Protein AF-A0A535CKT9-F1 (afdb_monomer)

Structure (mmCIF, N/CA/C/O backbone):
data_AF-A0A535CKT9-F1
#
_entry.id   AF-A0A535CKT9-F1
#
loop_
_atom_site.group_PDB
_atom_site.id
_atom_site.type_symbol
_atom_site.label_atom_id
_atom_site.label_alt_id
_atom_site.label_comp_id
_atom_site.label_asym_id
_atom_site.label_entity_id
_atom_site.label_seq_id
_atom_site.pdbx_PDB_ins_code
_atom_site.Cartn_x
_atom_site.Cartn_y
_atom_site.Cartn_z
_atom_site.occupancy
_atom_site.B_iso_or_equiv
_atom_site.auth_seq_id
_atom_site.auth_comp_id
_atom_site.auth_asym_id
_atom_site.auth_atom_id
_atom_site.pdbx_PDB_model_num
ATOM 1 N N . MET A 1 1 ? 8.739 9.602 23.645 1.00 29.53 1 MET A N 1
ATOM 2 C CA . MET A 1 1 ? 10.110 9.743 23.106 1.00 29.53 1 MET A CA 1
ATOM 3 C C . MET A 1 1 ? 10.411 8.561 22.189 1.00 29.53 1 MET A C 1
ATOM 5 O O . MET A 1 1 ? 10.749 7.503 22.690 1.00 29.53 1 MET A O 1
ATOM 9 N N . CYS A 1 2 ? 10.231 8.726 20.875 1.00 22.81 2 CYS A N 1
ATOM 10 C CA . CYS A 1 2 ? 10.951 7.997 19.817 1.00 22.81 2 CYS A CA 1
ATOM 11 C C . CYS A 1 2 ? 10.655 8.697 18.473 1.00 22.81 2 CYS A C 1
ATOM 13 O O . CYS A 1 2 ? 9.890 8.223 17.647 1.00 22.81 2 CYS A O 1
ATOM 15 N N . MET A 1 3 ? 11.180 9.913 18.323 1.00 30.50 3 MET A N 1
ATOM 16 C CA . MET A 1 3 ? 11.202 10.685 17.072 1.00 30.50 3 MET A CA 1
ATOM 17 C C . MET A 1 3 ? 12.645 11.153 16.878 1.00 30.50 3 MET A C 1
ATOM 19 O O . MET A 1 3 ? 12.954 12.336 16.969 1.00 30.50 3 MET A O 1
ATOM 23 N N . ALA A 1 4 ? 13.565 10.202 16.733 1.00 28.30 4 ALA A N 1
ATOM 24 C CA . ALA A 1 4 ? 14.973 10.492 16.507 1.00 28.30 4 ALA A CA 1
ATOM 25 C C . ALA A 1 4 ? 15.484 9.543 15.423 1.00 28.30 4 ALA A C 1
ATOM 27 O O . ALA A 1 4 ? 15.695 8.365 15.686 1.00 28.30 4 ALA A O 1
ATOM 28 N N . GLY A 1 5 ? 15.629 10.051 14.195 1.00 28.08 5 GLY A N 1
ATOM 29 C CA . GLY A 1 5 ? 16.310 9.293 13.143 1.00 28.08 5 GLY A CA 1
ATOM 30 C C . GLY A 1 5 ? 16.095 9.719 11.691 1.00 28.08 5 GLY A C 1
ATOM 31 O O . GLY A 1 5 ? 16.876 9.298 10.853 1.00 28.08 5 GLY A O 1
ATOM 32 N N . LEU A 1 6 ? 15.107 10.557 11.356 1.00 34.03 6 LEU A N 1
ATOM 33 C CA . LEU A 1 6 ? 14.853 10.952 9.957 1.00 34.03 6 LEU A CA 1
ATOM 34 C C . LEU A 1 6 ? 15.006 12.459 9.737 1.00 34.03 6 LEU A C 1
ATOM 36 O O . LEU A 1 6 ? 14.109 13.132 9.239 1.00 34.03 6 LEU A O 1
ATOM 40 N N . ARG A 1 7 ? 16.159 13.012 10.116 1.00 32.47 7 ARG A N 1
ATOM 41 C CA . ARG A 1 7 ? 16.576 14.340 9.648 1.00 32.47 7 ARG A CA 1
ATOM 42 C C . ARG A 1 7 ? 17.949 14.241 9.001 1.00 32.47 7 ARG A C 1
ATOM 44 O O . ARG A 1 7 ? 18.957 14.568 9.614 1.00 32.47 7 ARG A O 1
ATOM 51 N N . ALA A 1 8 ? 17.967 13.794 7.749 1.00 31.80 8 ALA A N 1
ATOM 52 C CA . ALA A 1 8 ? 19.023 14.192 6.829 1.00 31.80 8 ALA A CA 1
ATOM 53 C C . ALA A 1 8 ? 18.652 15.590 6.287 1.00 31.80 8 ALA A C 1
ATOM 55 O O . ALA A 1 8 ? 17.558 15.743 5.735 1.00 31.80 8 ALA A O 1
ATOM 56 N N . PRO A 1 9 ? 19.490 16.624 6.469 1.00 30.77 9 PRO A N 1
ATOM 57 C CA . PRO A 1 9 ? 19.200 17.954 5.945 1.00 30.77 9 PRO A CA 1
ATOM 58 C C . PRO A 1 9 ? 19.260 17.924 4.407 1.00 30.77 9 PRO A C 1
ATOM 60 O O . PRO A 1 9 ? 20.260 17.498 3.837 1.00 30.77 9 PRO A O 1
ATOM 63 N N . GLY A 1 10 ? 18.174 18.349 3.746 1.00 37.12 10 GLY A N 1
ATOM 64 C CA . GLY A 1 10 ? 18.096 18.534 2.285 1.00 37.12 10 GLY A CA 1
ATOM 65 C C . GLY A 1 10 ? 17.280 17.508 1.479 1.00 37.12 10 GLY A C 1
ATOM 66 O O . GLY A 1 10 ? 17.379 17.510 0.257 1.00 37.12 10 GLY A O 1
ATOM 67 N N . ARG A 1 11 ? 16.492 16.625 2.114 1.00 44.81 11 ARG A N 1
ATOM 68 C CA . ARG A 1 11 ? 15.829 15.475 1.452 1.00 44.81 11 ARG A CA 1
ATOM 69 C C . ARG A 1 11 ? 14.368 15.261 1.871 1.00 44.81 11 ARG A C 1
ATOM 71 O O . ARG A 1 11 ? 14.006 14.172 2.318 1.00 44.81 11 ARG A O 1
ATOM 78 N N . THR A 1 12 ? 13.515 16.274 1.767 1.00 45.78 12 THR A N 1
ATOM 79 C CA . THR A 1 12 ? 12.072 16.042 1.943 1.00 45.78 12 THR A CA 1
ATOM 80 C C . THR A 1 12 ? 11.519 15.531 0.610 1.00 45.78 12 THR A C 1
ATOM 82 O O . THR A 1 12 ? 11.432 16.282 -0.354 1.00 45.78 12 THR A O 1
ATOM 85 N N . ILE A 1 13 ? 11.290 14.218 0.533 1.00 63.00 13 ILE A N 1
ATOM 86 C CA . ILE A 1 13 ? 10.907 13.467 -0.677 1.00 63.00 13 ILE A CA 1
ATOM 87 C C . ILE A 1 13 ? 9.379 13.439 -0.807 1.00 63.00 13 ILE A C 1
ATOM 89 O O . ILE A 1 13 ? 8.713 13.336 0.222 1.00 63.00 13 ILE A O 1
ATOM 93 N N . GLY A 1 14 ? 8.846 13.470 -2.038 1.00 68.12 14 GLY A N 1
ATOM 94 C CA . GLY A 1 14 ? 7.402 13.519 -2.339 1.00 68.12 14 GLY A CA 1
ATOM 95 C C . GLY A 1 14 ? 6.559 12.556 -1.500 1.00 68.12 14 GLY A C 1
ATOM 96 O O . GLY A 1 14 ? 5.679 12.991 -0.780 1.00 68.12 14 GLY A O 1
ATOM 97 N N . ILE A 1 15 ? 6.952 11.282 -1.415 1.00 78.19 15 ILE A N 1
ATOM 98 C CA . ILE A 1 15 ? 6.283 10.250 -0.591 1.00 78.19 15 ILE A CA 1
ATOM 99 C C . ILE A 1 15 ? 6.132 10.650 0.888 1.00 78.19 15 ILE A C 1
ATOM 101 O O . ILE A 1 15 ? 5.112 10.378 1.519 1.00 78.19 15 ILE A O 1
ATOM 105 N N . ILE A 1 16 ? 7.175 11.248 1.478 1.00 82.31 16 ILE A N 1
ATOM 106 C CA . ILE A 1 16 ? 7.136 11.672 2.886 1.00 82.31 16 ILE A CA 1
ATOM 107 C C . ILE A 1 16 ? 6.212 12.876 3.035 1.00 82.31 16 ILE A C 1
ATOM 109 O O . ILE A 1 16 ? 5.464 12.925 4.007 1.00 82.31 16 ILE A O 1
ATOM 113 N N . ILE A 1 17 ? 6.295 13.827 2.103 1.00 87.19 17 ILE A N 1
ATOM 114 C CA . ILE A 1 17 ? 5.487 15.049 2.115 1.00 87.19 17 ILE A CA 1
ATOM 115 C C . ILE A 1 17 ? 4.015 14.682 1.959 1.00 87.19 17 ILE A C 1
ATOM 117 O O . ILE 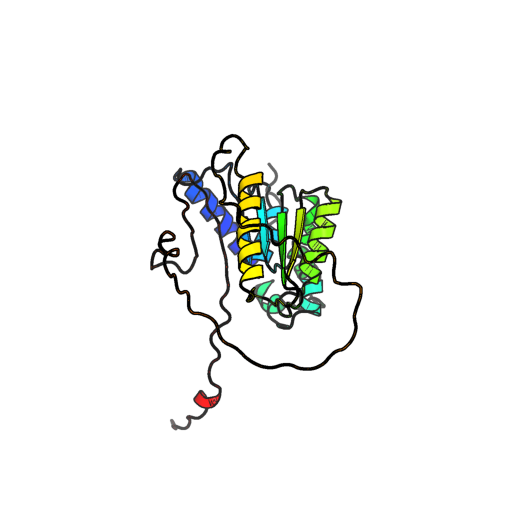A 1 17 ? 3.227 15.009 2.836 1.00 87.19 17 ILE A O 1
ATOM 121 N N . ASP A 1 18 ? 3.672 13.895 0.943 1.00 90.31 18 ASP A N 1
ATOM 122 C CA . ASP A 1 18 ? 2.301 13.462 0.678 1.00 90.31 18 ASP A CA 1
ATOM 123 C C . ASP A 1 18 ? 1.695 12.753 1.891 1.00 90.31 18 ASP A C 1
ATOM 125 O O . ASP A 1 18 ? 0.573 13.040 2.309 1.00 90.31 18 ASP A O 1
ATOM 129 N N . PHE A 1 19 ? 2.458 11.854 2.522 1.00 93.69 19 PHE A N 1
ATOM 130 C CA . PHE A 1 19 ? 1.982 11.174 3.718 1.00 93.69 19 PHE A CA 1
ATOM 131 C C . PHE A 1 19 ? 1.827 12.123 4.919 1.00 93.69 19 PHE A C 1
ATOM 133 O O . PHE A 1 19 ? 0.866 12.001 5.682 1.00 93.69 19 PHE A O 1
ATOM 140 N N . GLN A 1 20 ? 2.741 13.080 5.098 1.00 93.75 20 GLN A N 1
ATOM 141 C CA . GLN A 1 20 ? 2.628 14.108 6.137 1.00 93.75 20 GLN A CA 1
ATOM 142 C C . GLN A 1 20 ? 1.426 15.027 5.909 1.00 93.75 20 GLN A C 1
ATOM 144 O O . GLN A 1 20 ? 0.762 15.389 6.882 1.00 93.75 20 GLN A O 1
ATOM 149 N N . ASP A 1 21 ? 1.110 15.351 4.660 1.00 94.31 21 ASP A N 1
ATOM 150 C CA . ASP A 1 21 ? -0.041 16.169 4.293 1.00 94.31 21 ASP A CA 1
ATOM 151 C C . ASP A 1 21 ? -1.351 15.417 4.546 1.00 94.31 21 ASP A C 1
ATOM 153 O O . ASP A 1 21 ? -2.270 15.975 5.150 1.00 94.31 21 ASP A O 1
ATOM 157 N N . ILE A 1 22 ? -1.411 14.118 4.217 1.00 94.62 22 ILE A N 1
ATOM 158 C CA . ILE A 1 22 ? -2.544 13.249 4.581 1.00 94.62 22 ILE A CA 1
ATOM 159 C C . ILE A 1 22 ? -2.757 13.263 6.100 1.00 94.62 22 ILE A C 1
ATOM 161 O O . ILE A 1 22 ? -3.872 13.505 6.570 1.00 94.62 22 ILE A O 1
ATOM 165 N N . LEU A 1 23 ? -1.701 13.033 6.889 1.00 95.62 23 LEU A N 1
ATOM 166 C CA . LEU A 1 23 ? -1.805 13.039 8.351 1.00 95.62 23 LEU A CA 1
ATOM 167 C C . LEU A 1 23 ? -2.222 14.409 8.895 1.00 95.62 23 LEU A C 1
ATOM 169 O O . LEU A 1 23 ? -3.088 14.470 9.767 1.00 95.62 23 LEU A O 1
ATOM 173 N N . SER A 1 24 ? -1.669 15.493 8.349 1.00 96.50 24 SER A N 1
ATOM 174 C CA . SER A 1 24 ? -2.004 16.863 8.749 1.00 96.50 24 SER A CA 1
ATOM 175 C C . SER A 1 24 ? -3.465 17.197 8.448 1.00 96.50 24 SER A C 1
ATOM 177 O O . SER A 1 24 ? -4.140 17.804 9.278 1.00 96.50 24 SER A O 1
ATOM 179 N N . GLY A 1 25 ? -3.991 16.749 7.304 1.00 95.69 25 GLY A N 1
ATOM 180 C CA . GLY A 1 25 ? -5.405 16.883 6.958 1.00 95.69 25 GLY A CA 1
ATOM 181 C C . GLY A 1 25 ? -6.319 16.116 7.918 1.00 95.69 25 GLY A C 1
ATOM 182 O O . GLY A 1 25 ? -7.324 16.659 8.385 1.00 95.69 25 GLY A O 1
ATOM 183 N N . VAL A 1 26 ? -5.949 14.881 8.282 1.00 95.31 26 VAL A N 1
ATOM 184 C CA . VAL A 1 26 ? -6.674 14.104 9.302 1.00 95.31 26 VAL A CA 1
ATOM 185 C C . VAL A 1 26 ? -6.638 14.820 10.656 1.00 95.31 26 VAL A C 1
ATOM 187 O O . VAL A 1 26 ? -7.680 14.970 11.291 1.00 95.31 26 VAL A O 1
ATOM 190 N N . ASP A 1 27 ? -5.466 15.275 11.103 1.00 95.94 27 ASP A N 1
ATOM 191 C CA . ASP A 1 27 ? -5.300 15.993 12.372 1.00 95.94 27 ASP A CA 1
ATOM 192 C C . ASP A 1 27 ? -6.119 17.280 12.416 1.00 95.94 27 ASP A C 1
ATOM 194 O O . ASP A 1 27 ? -6.787 17.550 13.416 1.00 95.94 27 ASP A O 1
ATOM 198 N N . TYR A 1 28 ? -6.131 18.038 11.321 1.00 97.56 28 TYR A N 1
ATOM 199 C CA . TYR A 1 28 ? -6.937 19.242 11.204 1.00 97.56 28 TYR A CA 1
ATOM 200 C C . TYR A 1 28 ? -8.427 18.933 11.384 1.00 97.56 28 TYR A C 1
ATOM 202 O O . TYR A 1 28 ? -9.084 19.537 12.233 1.00 97.56 28 TYR A O 1
ATOM 210 N N . LEU A 1 29 ? -8.962 17.954 10.649 1.00 96.19 29 LEU A N 1
ATOM 211 C CA . LEU A 1 29 ? -10.386 17.608 10.699 1.00 96.19 29 LEU A CA 1
ATOM 212 C C . LEU A 1 29 ? -10.812 17.015 12.051 1.00 96.19 29 LEU A C 1
ATOM 214 O O . LEU A 1 29 ? -11.923 17.284 12.518 1.00 96.19 29 LEU A O 1
ATOM 218 N N . VAL A 1 30 ? -9.929 16.260 12.710 1.00 94.31 30 VAL A N 1
ATOM 219 C CA . VAL A 1 30 ? -10.138 15.799 14.092 1.00 94.31 30 VAL A CA 1
ATOM 220 C C . VAL A 1 30 ? -10.125 16.984 15.063 1.00 94.31 30 VAL A C 1
ATOM 222 O O . VAL A 1 30 ? -11.021 17.096 15.897 1.00 94.31 30 VAL A O 1
ATOM 225 N N . GLY A 1 31 ? -9.175 17.913 14.924 1.00 95.88 31 GLY A N 1
ATOM 226 C CA . GLY A 1 31 ? -9.075 19.116 15.756 1.00 95.88 31 GLY A CA 1
ATOM 227 C C . GLY A 1 31 ? -10.270 20.065 15.618 1.00 95.88 31 GLY A C 1
ATOM 228 O O . GLY A 1 31 ? -10.670 20.691 16.595 1.00 95.88 31 GLY A O 1
ATOM 229 N N . GLN A 1 32 ? -10.895 20.120 14.437 1.00 96.81 32 GLN A N 1
ATOM 230 C CA . GLN A 1 32 ? -12.161 20.835 14.217 1.00 96.81 32 GLN A CA 1
ATOM 231 C C . GLN A 1 32 ? -13.390 20.084 14.767 1.00 96.81 32 GLN A C 1
ATOM 233 O O . GLN A 1 32 ? -14.518 20.557 14.645 1.00 96.81 32 GLN A O 1
ATOM 238 N N . GLY A 1 33 ? -13.211 18.886 15.333 1.00 92.50 33 GLY A N 1
ATOM 239 C CA . GLY A 1 33 ? -14.304 18.036 15.799 1.00 92.50 33 GLY A CA 1
ATOM 240 C C . GLY A 1 33 ? -15.184 17.491 14.670 1.00 92.50 33 GLY A C 1
ATOM 241 O O . GLY A 1 33 ? -16.286 17.011 14.940 1.00 92.50 33 GLY A O 1
ATOM 242 N N . MET A 1 34 ? -14.730 17.550 13.414 1.00 93.44 34 MET A N 1
ATOM 243 C CA . MET A 1 34 ? -15.473 17.088 12.235 1.00 93.44 34 MET A CA 1
ATOM 244 C C . MET A 1 34 ? -15.305 15.590 11.980 1.00 93.44 34 MET A C 1
ATOM 246 O O . MET A 1 34 ? -16.167 14.985 11.348 1.00 93.44 34 MET A O 1
ATOM 250 N N . VAL A 1 35 ? -14.226 14.992 12.487 1.00 91.94 35 VAL A N 1
ATOM 251 C CA . VAL A 1 35 ? -13.908 13.564 12.367 1.00 91.94 35 VAL A CA 1
ATOM 252 C C . VAL A 1 35 ? -13.704 12.970 13.756 1.00 91.94 35 VAL A C 1
ATOM 254 O O . VAL A 1 35 ? -13.136 13.617 14.634 1.00 91.94 35 VAL A O 1
ATOM 257 N N . ASP A 1 36 ? -14.187 11.749 13.966 1.00 92.31 36 ASP A N 1
ATOM 258 C CA . ASP A 1 36 ? -13.828 10.962 15.143 1.00 92.31 36 ASP A CA 1
ATOM 259 C C . ASP A 1 36 ? -12.447 10.332 14.920 1.00 92.31 36 ASP A C 1
ATOM 261 O O . ASP A 1 36 ? -12.280 9.478 14.047 1.00 92.31 36 ASP A O 1
ATOM 265 N N . GLY A 1 37 ? -11.448 10.780 15.685 1.00 91.25 37 GLY A N 1
ATOM 266 C CA . GLY A 1 37 ? -10.059 10.347 15.531 1.00 91.25 37 GLY A CA 1
ATOM 267 C C . GLY A 1 37 ? -9.838 8.852 15.771 1.00 91.25 37 GLY A C 1
ATOM 268 O O . GLY A 1 37 ? -8.866 8.303 15.253 1.00 91.25 37 GLY A O 1
ATOM 269 N N . ASP A 1 38 ? -10.750 8.187 16.483 1.00 91.56 38 ASP A N 1
ATOM 270 C CA . ASP A 1 38 ? -10.674 6.750 16.743 1.00 91.56 38 ASP A CA 1
ATOM 271 C C . ASP A 1 38 ? -11.325 5.904 15.641 1.00 91.56 38 ASP A C 1
ATOM 273 O O . ASP A 1 38 ? -11.143 4.686 15.624 1.00 91.56 38 ASP A O 1
ATOM 277 N N . ARG A 1 39 ? -12.025 6.528 14.684 1.00 93.94 39 ARG A N 1
ATOM 278 C CA . ARG A 1 39 ? -12.743 5.858 13.584 1.00 93.94 39 ARG A CA 1
ATOM 279 C C . ARG A 1 39 ? -12.327 6.393 12.217 1.00 93.94 39 ARG A C 1
ATOM 281 O O . ARG A 1 39 ? -13.150 6.822 11.412 1.00 93.94 39 ARG A O 1
ATOM 288 N N . VAL A 1 40 ? -11.025 6.346 11.948 1.00 96.06 40 VAL A N 1
ATOM 289 C CA . VAL A 1 40 ? -10.448 6.785 10.670 1.00 96.06 40 VAL A CA 1
ATOM 290 C C . VAL A 1 40 ? -10.013 5.579 9.841 1.00 96.06 40 VAL A C 1
ATOM 292 O O . VAL A 1 40 ? -9.234 4.740 10.303 1.00 96.06 40 VAL A O 1
ATOM 295 N N . GLY A 1 41 ? -10.506 5.505 8.606 1.00 97.25 41 GLY A N 1
ATOM 296 C CA . GLY A 1 41 ? -10.035 4.577 7.581 1.00 97.25 41 GLY A CA 1
ATOM 297 C C . GLY A 1 41 ? -9.138 5.273 6.557 1.00 97.25 41 GLY A C 1
ATOM 298 O O . GLY A 1 41 ? -9.160 6.496 6.436 1.00 97.25 41 GLY A O 1
ATOM 299 N N . ILE A 1 42 ? -8.356 4.497 5.811 1.00 98.44 42 ILE A N 1
ATOM 300 C CA . ILE A 1 42 ? -7.604 4.985 4.649 1.00 98.44 42 ILE A CA 1
ATOM 301 C C . ILE A 1 42 ? -7.899 4.111 3.434 1.00 98.44 42 ILE A C 1
ATOM 303 O O . ILE A 1 42 ? -8.037 2.897 3.548 1.00 98.44 42 ILE A O 1
ATOM 307 N N . MET A 1 43 ? -8.010 4.715 2.259 1.00 98.31 43 MET A N 1
ATOM 308 C CA . MET A 1 43 ? -8.074 3.970 1.013 1.00 98.31 43 MET A CA 1
ATOM 309 C C . MET A 1 43 ? -7.409 4.741 -0.109 1.00 98.31 43 MET A C 1
ATOM 311 O O . MET A 1 43 ? -7.184 5.947 -0.028 1.00 98.31 43 MET A O 1
ATOM 315 N N . GLY A 1 44 ? -7.142 4.041 -1.195 1.00 97.56 44 GLY A N 1
ATOM 316 C CA . GLY A 1 44 ? -6.780 4.681 -2.438 1.00 97.56 44 GLY A CA 1
ATOM 317 C C . GLY A 1 44 ? -6.574 3.664 -3.536 1.00 97.56 44 GLY A C 1
ATOM 318 O O . GLY A 1 44 ? -6.471 2.462 -3.281 1.00 97.56 44 GLY A O 1
ATOM 319 N N . TRP A 1 45 ? -6.518 4.180 -4.756 1.00 98.31 45 TRP A N 1
ATOM 320 C CA . TRP A 1 45 ? -6.279 3.397 -5.953 1.00 98.31 45 TRP A CA 1
ATOM 321 C C . TRP A 1 45 ? -4.964 3.839 -6.602 1.00 98.31 45 TRP A C 1
ATOM 323 O O . TRP A 1 45 ? -4.632 5.025 -6.543 1.00 98.31 45 TRP A O 1
ATOM 333 N N . SER A 1 46 ? -4.201 2.927 -7.207 1.00 96.69 46 SER A N 1
ATOM 334 C CA . SER A 1 46 ? -2.927 3.259 -7.866 1.00 96.69 46 SER A CA 1
ATOM 335 C C . SER A 1 46 ? -1.921 3.892 -6.888 1.00 96.69 46 SER A C 1
ATOM 337 O O . SER A 1 46 ? -1.622 3.299 -5.846 1.00 96.69 46 SER A O 1
ATOM 339 N N . TYR A 1 47 ? -1.445 5.117 -7.141 1.00 95.56 47 TYR A N 1
ATOM 340 C CA . TYR A 1 47 ? -0.629 5.877 -6.188 1.00 95.56 47 TYR A CA 1
ATOM 341 C C . TYR A 1 47 ? -1.286 5.996 -4.801 1.00 95.56 47 TYR A C 1
ATOM 343 O O . TYR A 1 47 ? -0.625 5.828 -3.777 1.00 95.56 47 TYR A O 1
ATOM 351 N N . GLY A 1 48 ? -2.609 6.184 -4.741 1.00 97.19 48 GLY A N 1
ATOM 352 C CA . GLY A 1 48 ? -3.356 6.166 -3.482 1.00 97.19 48 GLY A CA 1
ATOM 353 C C . GLY A 1 48 ? -3.332 4.798 -2.789 1.00 97.19 48 GLY A C 1
ATOM 354 O O . GLY A 1 48 ? -3.337 4.716 -1.559 1.00 97.19 48 GLY A O 1
ATOM 355 N N . GLY A 1 49 ? -3.270 3.714 -3.564 1.00 98.25 49 GLY A N 1
ATOM 356 C CA . GLY A 1 49 ? -3.084 2.356 -3.056 1.00 98.25 49 GLY A CA 1
ATOM 357 C C . GLY A 1 49 ? -1.688 2.165 -2.460 1.00 98.25 49 GLY A C 1
ATOM 358 O O . GLY A 1 49 ? -1.558 1.606 -1.372 1.00 98.25 49 GLY A O 1
ATOM 359 N N . PHE A 1 50 ? -0.654 2.711 -3.108 1.00 98.06 50 PHE A N 1
ATOM 360 C CA . PHE A 1 50 ? 0.690 2.790 -2.531 1.00 98.06 50 PHE A CA 1
ATOM 361 C C . PHE A 1 50 ? 0.713 3.619 -1.239 1.00 98.06 50 PHE A C 1
ATOM 363 O O . PHE A 1 50 ? 1.223 3.142 -0.228 1.00 98.06 50 PHE A O 1
ATOM 370 N N . MET A 1 51 ? 0.107 4.811 -1.223 1.00 97.69 51 MET A N 1
ATOM 371 C CA . MET A 1 51 ? -0.023 5.623 -0.005 1.00 97.69 51 MET A CA 1
ATOM 372 C C . MET A 1 51 ? -0.748 4.874 1.111 1.00 97.69 51 MET A C 1
ATOM 374 O O . MET A 1 51 ? -0.363 4.983 2.271 1.00 97.69 51 MET A O 1
ATOM 378 N N . THR A 1 52 ? -1.755 4.069 0.771 1.00 98.62 52 THR A N 1
ATOM 379 C CA . THR A 1 52 ? -2.462 3.220 1.733 1.00 98.62 52 THR A CA 1
ATOM 380 C C . THR A 1 52 ? -1.539 2.152 2.321 1.00 98.62 52 THR A C 1
ATOM 382 O O . THR A 1 52 ? -1.442 2.039 3.544 1.00 98.62 52 THR A O 1
ATOM 385 N N . ALA A 1 53 ? -0.809 1.415 1.477 1.00 98.56 53 ALA A N 1
ATOM 386 C CA . ALA A 1 53 ? 0.167 0.418 1.919 1.00 98.56 53 ALA A CA 1
ATOM 387 C C . ALA A 1 53 ? 1.290 1.052 2.758 1.00 98.56 53 ALA A C 1
ATOM 389 O O . ALA A 1 53 ? 1.665 0.530 3.808 1.00 98.56 53 ALA A O 1
ATOM 390 N N . TRP A 1 54 ? 1.798 2.212 2.337 1.00 98.19 54 TRP A N 1
ATOM 391 C CA . TRP A 1 54 ? 2.793 2.975 3.078 1.00 98.19 54 TRP A CA 1
ATOM 392 C C . TRP A 1 54 ? 2.246 3.390 4.445 1.00 98.19 54 TRP A C 1
ATOM 394 O O . TRP A 1 54 ? 2.831 3.045 5.470 1.00 98.19 54 TRP A O 1
ATOM 404 N N . ALA A 1 55 ? 1.082 4.034 4.494 1.00 98.31 55 ALA A N 1
ATOM 405 C CA . ALA A 1 55 ? 0.481 4.541 5.721 1.00 98.31 55 ALA A CA 1
ATOM 406 C C . ALA A 1 55 ? 0.335 3.470 6.810 1.00 98.31 55 ALA A C 1
ATOM 408 O O . ALA A 1 55 ? 0.766 3.698 7.942 1.00 98.31 55 ALA A O 1
ATOM 409 N N . VAL A 1 56 ? -0.199 2.288 6.477 1.00 98.50 56 VAL A N 1
ATOM 410 C CA . VAL A 1 56 ? -0.414 1.212 7.467 1.00 98.50 56 VAL A CA 1
ATOM 411 C C . VAL A 1 56 ? 0.884 0.634 8.035 1.00 98.50 56 VAL A C 1
ATOM 413 O O . VAL A 1 56 ? 0.872 0.003 9.091 1.00 98.50 56 VAL A O 1
ATOM 416 N N . THR A 1 57 ? 2.014 0.863 7.365 1.00 98.25 57 THR A N 1
ATOM 417 C CA . THR A 1 57 ? 3.343 0.463 7.852 1.00 98.25 57 THR A CA 1
ATOM 418 C C . THR A 1 57 ? 4.021 1.546 8.696 1.00 98.25 57 THR A C 1
ATOM 420 O O . THR A 1 57 ? 4.925 1.249 9.481 1.00 98.25 57 THR A O 1
ATOM 423 N N . GLN A 1 58 ? 3.590 2.804 8.558 1.00 97.62 58 GLN A N 1
ATOM 424 C CA . GLN A 1 58 ? 4.175 3.949 9.259 1.00 97.62 58 GLN A CA 1
ATOM 425 C C . GLN A 1 58 ? 3.393 4.361 10.512 1.00 97.62 58 GLN A C 1
ATOM 427 O O . GLN A 1 58 ? 3.958 5.002 11.398 1.00 97.62 58 GLN A O 1
ATOM 432 N N . THR A 1 59 ? 2.105 4.024 10.608 1.00 96.94 59 THR A N 1
ATOM 433 C CA . THR A 1 59 ? 1.254 4.426 11.733 1.00 96.94 59 THR A CA 1
ATOM 434 C C . THR A 1 59 ? 0.153 3.412 12.030 1.00 96.94 59 THR A C 1
ATOM 436 O O . THR A 1 59 ? -0.285 2.670 11.158 1.00 96.94 59 THR A O 1
ATOM 439 N N . THR A 1 60 ? -0.344 3.428 13.266 1.00 95.38 60 THR A N 1
ATOM 440 C CA . THR A 1 60 ? -1.519 2.662 13.720 1.00 95.38 60 THR A CA 1
ATOM 441 C C . THR A 1 60 ? -2.780 3.526 13.834 1.00 95.38 60 THR A C 1
ATOM 443 O O . THR A 1 60 ? -3.789 3.096 14.398 1.00 95.38 60 THR A O 1
ATOM 446 N N . ARG A 1 61 ? -2.734 4.764 13.319 1.00 93.94 61 ARG A N 1
ATOM 447 C CA . ARG A 1 61 ? -3.855 5.713 13.363 1.00 93.94 61 ARG A CA 1
ATOM 448 C C . ARG A 1 61 ? -5.094 5.201 12.626 1.00 93.94 61 ARG A C 1
ATOM 450 O O . ARG A 1 61 ? -6.208 5.416 13.092 1.00 93.94 61 ARG A O 1
ATOM 457 N N . PHE A 1 62 ? -4.896 4.534 11.493 1.00 97.06 62 PHE A N 1
ATOM 458 C CA . PHE A 1 62 ? -5.984 4.015 10.670 1.00 97.06 62 PHE A CA 1
ATOM 459 C C . PHE A 1 62 ? -6.462 2.664 11.200 1.00 97.06 62 PHE A C 1
ATOM 461 O O . PHE A 1 62 ? -5.653 1.762 11.432 1.00 97.06 62 PHE A O 1
ATOM 468 N N . LYS A 1 63 ? -7.776 2.513 11.384 1.00 96.25 63 LYS A N 1
ATOM 469 C CA . LYS A 1 63 ? -8.387 1.272 11.895 1.00 96.25 63 LYS A CA 1
ATOM 470 C C . LYS A 1 63 ? -8.708 0.267 10.791 1.00 96.25 63 LYS A C 1
ATOM 472 O O . LYS A 1 63 ? -8.709 -0.935 11.038 1.00 96.25 63 LYS A O 1
ATOM 477 N N . ALA A 1 64 ? -8.906 0.758 9.573 1.00 97.94 64 ALA A N 1
ATOM 478 C CA . ALA A 1 64 ? -9.153 -0.043 8.385 1.00 97.94 64 ALA A CA 1
ATOM 479 C C . ALA A 1 64 ? -8.465 0.585 7.171 1.00 97.94 64 ALA A C 1
ATOM 481 O O . ALA A 1 64 ? -8.411 1.813 7.056 1.00 97.94 64 ALA A O 1
ATOM 482 N N . ALA A 1 65 ? -7.967 -0.252 6.268 1.00 98.69 65 ALA A N 1
ATOM 483 C CA . ALA A 1 65 ? -7.316 0.163 5.036 1.00 98.69 65 ALA A CA 1
ATOM 484 C C . ALA A 1 65 ? -7.893 -0.561 3.814 1.00 98.69 65 ALA A C 1
ATOM 486 O O . ALA A 1 65 ? -8.231 -1.742 3.909 1.00 98.69 65 ALA A O 1
ATOM 487 N N . VAL A 1 66 ? -7.960 0.124 2.668 1.00 98.81 66 VAL A N 1
ATOM 488 C CA . VAL A 1 66 ? -8.258 -0.488 1.363 1.00 98.81 66 VAL A CA 1
ATOM 489 C C . VAL A 1 66 ? -7.194 -0.093 0.340 1.00 98.81 66 VAL A C 1
ATOM 491 O O . VAL A 1 66 ? -7.146 1.047 -0.120 1.00 98.81 66 VAL A O 1
ATOM 494 N N . MET A 1 67 ? -6.343 -1.050 -0.020 1.00 98.75 67 MET A N 1
ATOM 495 C CA . MET A 1 67 ? -5.296 -0.908 -1.029 1.00 98.75 67 MET A CA 1
ATOM 496 C C . MET A 1 67 ? -5.834 -1.369 -2.389 1.00 98.75 67 MET A C 1
ATOM 498 O O . MET A 1 67 ? -5.886 -2.567 -2.662 1.00 98.75 67 MET A O 1
ATOM 502 N N . GLY A 1 68 ? -6.238 -0.424 -3.237 1.00 98.69 68 GLY A N 1
ATOM 503 C CA . GLY A 1 68 ? -6.655 -0.684 -4.615 1.00 98.69 68 GLY A CA 1
ATOM 504 C C . GLY A 1 68 ? -5.502 -0.502 -5.600 1.00 98.69 68 GLY A C 1
ATOM 505 O O . GLY A 1 68 ? -4.863 0.547 -5.584 1.00 98.69 68 GLY A O 1
ATOM 506 N N . ALA A 1 69 ? -5.215 -1.499 -6.439 1.00 98.44 69 ALA A N 1
ATOM 507 C CA . ALA A 1 69 ? -4.168 -1.462 -7.470 1.00 98.44 69 ALA A CA 1
ATOM 508 C C . ALA A 1 69 ? -2.851 -0.795 -7.005 1.00 98.44 69 ALA A C 1
ATOM 510 O O . ALA A 1 69 ? -2.275 0.034 -7.705 1.00 98.44 69 ALA A O 1
ATOM 511 N N . GLY A 1 70 ? -2.435 -1.066 -5.764 1.00 98.06 70 GLY A N 1
ATOM 512 C CA . GLY A 1 70 ? -1.368 -0.326 -5.091 1.00 98.06 70 GLY A CA 1
ATOM 513 C C . GLY A 1 70 ? 0.010 -0.949 -5.287 1.00 98.06 70 GLY A C 1
ATOM 514 O O . GLY A 1 70 ? 0.134 -2.153 -5.499 1.00 98.06 70 GLY A O 1
ATOM 515 N N . ILE A 1 71 ? 1.057 -0.140 -5.134 1.00 98.50 71 ILE A N 1
ATOM 516 C CA . ILE A 1 71 ? 2.451 -0.606 -5.118 1.00 98.50 71 ILE A CA 1
ATOM 517 C C . ILE A 1 71 ? 2.841 -0.909 -3.666 1.00 98.50 71 ILE A C 1
ATOM 519 O O . ILE A 1 71 ? 2.620 -0.079 -2.787 1.00 98.50 71 ILE A O 1
ATOM 523 N N . CYS A 1 72 ? 3.429 -2.074 -3.390 1.00 98.38 72 CYS A N 1
ATOM 524 C CA . CYS A 1 72 ? 4.017 -2.379 -2.077 1.00 98.38 72 CYS A CA 1
ATOM 525 C C . CYS A 1 72 ? 5.544 -2.511 -2.121 1.00 98.38 72 CYS A C 1
ATOM 527 O O . CYS A 1 72 ? 6.201 -2.318 -1.095 1.00 98.38 72 CYS A O 1
ATOM 529 N N . ASP A 1 73 ? 6.094 -2.835 -3.292 1.00 98.25 73 ASP A N 1
ATOM 530 C CA . ASP A 1 73 ? 7.513 -3.037 -3.549 1.00 98.25 73 ASP A CA 1
ATOM 531 C C . ASP A 1 73 ? 7.919 -2.378 -4.871 1.00 98.25 73 ASP A C 1
ATOM 533 O O . ASP A 1 73 ? 7.612 -2.870 -5.960 1.00 98.25 73 ASP A O 1
ATOM 537 N N . PHE A 1 74 ? 8.651 -1.270 -4.768 1.00 96.81 74 PHE A N 1
ATOM 538 C CA . PHE A 1 74 ? 9.121 -0.529 -5.930 1.00 96.81 74 PHE A CA 1
ATOM 539 C C . PHE A 1 74 ? 10.123 -1.314 -6.767 1.00 96.81 74 PHE A C 1
ATOM 541 O O . PHE A 1 74 ? 10.178 -1.113 -7.975 1.00 96.81 74 PHE A O 1
ATOM 548 N N . HIS A 1 75 ? 10.901 -2.219 -6.167 1.00 95.19 75 HIS A N 1
ATOM 549 C CA . HIS A 1 75 ? 11.898 -2.957 -6.934 1.00 95.19 75 HIS A CA 1
ATOM 550 C C . HIS A 1 75 ? 11.233 -3.960 -7.885 1.00 95.19 75 HIS A C 1
ATOM 552 O O . HIS A 1 75 ? 11.610 -4.055 -9.054 1.00 95.19 75 HIS A O 1
ATOM 558 N N . SER A 1 76 ? 10.225 -4.705 -7.418 1.00 96.12 76 SER A N 1
ATOM 559 C CA . SER A 1 76 ? 9.453 -5.585 -8.305 1.00 96.12 76 SER A CA 1
ATOM 560 C C . SER A 1 76 ? 8.510 -4.824 -9.236 1.00 96.12 76 SER A C 1
ATOM 562 O O . SER A 1 76 ? 8.267 -5.310 -10.341 1.00 96.12 76 SER A O 1
ATOM 564 N N . PHE A 1 77 ? 8.005 -3.653 -8.832 1.00 97.44 77 PHE A N 1
ATOM 565 C CA . PHE A 1 77 ? 7.225 -2.769 -9.702 1.00 97.44 77 PHE A CA 1
ATOM 566 C C . PHE A 1 77 ? 8.046 -2.310 -10.910 1.00 97.44 77 PHE A C 1
ATOM 568 O O . PHE A 1 77 ? 7.616 -2.540 -12.039 1.00 97.44 77 PHE A O 1
ATOM 575 N N . HIS A 1 78 ? 9.248 -1.765 -10.680 1.00 96.38 78 HIS A N 1
ATOM 576 C CA . HIS A 1 78 ? 10.148 -1.286 -11.735 1.00 96.38 78 HIS A CA 1
ATOM 577 C C . HIS A 1 78 ? 10.364 -2.327 -12.838 1.00 96.38 78 HIS A C 1
ATOM 579 O O . HIS A 1 78 ? 10.362 -2.023 -14.026 1.00 96.38 78 HIS A O 1
ATOM 585 N N . ALA A 1 79 ? 10.534 -3.587 -12.433 1.00 94.31 79 ALA A N 1
ATOM 586 C CA . ALA A 1 79 ? 10.861 -4.681 -13.337 1.00 94.31 79 ALA A CA 1
ATOM 587 C C . ALA A 1 79 ? 9.688 -5.161 -14.211 1.00 94.31 79 ALA A C 1
ATOM 589 O O . ALA A 1 79 ? 9.920 -5.908 -15.160 1.00 94.31 79 ALA A O 1
ATOM 590 N N . GLN A 1 80 ? 8.444 -4.813 -13.873 1.00 95.81 80 GLN A N 1
ATOM 591 C CA . GLN A 1 80 ? 7.249 -5.406 -14.490 1.00 95.81 80 GLN A CA 1
ATOM 592 C C . GLN A 1 80 ? 6.256 -4.376 -15.032 1.00 95.81 80 GLN A C 1
ATOM 594 O O . GLN A 1 80 ? 5.403 -4.733 -15.840 1.00 95.81 80 GLN A O 1
ATOM 599 N N . THR A 1 81 ? 6.329 -3.127 -14.578 1.00 96.38 81 THR A N 1
ATOM 600 C CA . THR A 1 81 ? 5.405 -2.076 -15.000 1.00 96.38 81 THR A CA 1
ATOM 601 C C . THR A 1 81 ? 5.571 -1.712 -16.479 1.00 96.38 81 THR A C 1
ATOM 603 O O . THR A 1 81 ? 6.680 -1.692 -17.014 1.00 96.38 81 THR A O 1
ATOM 606 N N . ASN A 1 82 ? 4.468 -1.355 -17.141 1.00 95.31 82 ASN A N 1
ATOM 607 C CA . ASN A 1 82 ? 4.491 -0.767 -18.480 1.00 95.31 82 ASN A CA 1
ATOM 608 C C . ASN A 1 82 ? 4.766 0.755 -18.494 1.00 95.31 82 ASN A C 1
ATOM 610 O O . ASN A 1 82 ? 4.791 1.350 -19.574 1.00 95.31 82 ASN A O 1
ATOM 614 N N . ILE A 1 83 ? 4.999 1.379 -17.329 1.00 92.19 83 ILE A N 1
ATOM 615 C CA . ILE A 1 83 ? 5.396 2.792 -17.173 1.00 92.19 83 ILE A CA 1
ATOM 616 C C . ILE A 1 83 ? 6.847 2.924 -16.645 1.00 92.19 83 ILE A C 1
ATOM 618 O O . ILE A 1 83 ? 7.056 3.404 -15.530 1.00 92.19 83 ILE A O 1
ATOM 622 N N . PRO A 1 84 ? 7.871 2.549 -17.447 1.00 74.56 84 PRO A N 1
ATOM 623 C CA . PRO A 1 84 ? 9.242 2.216 -17.002 1.00 74.56 84 PRO A CA 1
ATOM 624 C C . PRO A 1 84 ? 10.118 3.362 -16.445 1.00 74.56 84 PRO A C 1
ATOM 626 O O . PRO A 1 84 ? 11.289 3.148 -16.158 1.00 74.56 84 PRO A O 1
ATOM 629 N N . ASP A 1 85 ? 9.567 4.559 -16.259 1.00 86.81 85 ASP A N 1
ATOM 630 C CA . ASP A 1 85 ? 10.290 5.758 -15.802 1.00 86.81 85 ASP A CA 1
ATOM 631 C C . ASP A 1 85 ? 9.636 6.426 -14.580 1.00 86.81 85 ASP A C 1
ATOM 633 O O . ASP A 1 85 ? 10.195 7.373 -14.012 1.00 86.81 85 ASP A O 1
ATOM 637 N N . TRP A 1 86 ? 8.410 6.019 -14.231 1.00 90.00 86 TRP A N 1
ATOM 638 C CA . TRP A 1 86 ? 7.589 6.742 -13.261 1.00 90.00 86 TRP A CA 1
ATOM 639 C C . TRP A 1 86 ? 8.242 6.724 -11.878 1.00 90.00 86 TRP A C 1
ATOM 641 O O . TRP A 1 86 ? 8.489 7.773 -11.286 1.00 90.00 86 TRP A O 1
ATOM 651 N N . ASP A 1 87 ? 8.624 5.544 -11.405 1.00 90.44 87 ASP A N 1
ATOM 652 C CA . ASP A 1 87 ? 9.290 5.344 -10.121 1.00 90.44 87 ASP A CA 1
ATOM 653 C C . ASP A 1 87 ? 10.669 6.006 -10.076 1.00 90.44 87 ASP A C 1
ATOM 655 O O . ASP A 1 87 ? 10.991 6.700 -9.108 1.00 90.44 87 ASP A O 1
ATOM 659 N N . MET A 1 88 ? 11.448 5.893 -11.154 1.00 90.44 88 MET A N 1
ATOM 660 C CA . MET A 1 88 ? 12.763 6.521 -11.246 1.00 90.44 88 MET A CA 1
ATOM 661 C C . MET A 1 88 ? 12.694 8.031 -11.021 1.00 90.44 88 MET A C 1
ATOM 663 O O . MET A 1 88 ? 13.608 8.601 -10.437 1.00 90.44 88 MET A O 1
ATOM 667 N N . ARG A 1 89 ? 11.624 8.694 -11.468 1.00 87.62 89 ARG A N 1
ATOM 668 C CA . ARG A 1 89 ? 11.434 10.145 -11.301 1.00 87.62 89 ARG A CA 1
ATOM 669 C C . ARG A 1 89 ? 10.782 10.513 -9.974 1.00 87.62 89 ARG A C 1
ATOM 671 O O . ARG A 1 89 ? 10.916 11.652 -9.538 1.00 87.62 89 ARG A O 1
ATOM 678 N N . TYR A 1 90 ? 10.058 9.579 -9.368 1.00 85.00 90 TYR A N 1
ATOM 679 C CA . TYR A 1 90 ? 9.184 9.854 -8.235 1.00 85.00 90 TYR A CA 1
ATOM 680 C C . TYR A 1 90 ? 9.834 9.570 -6.875 1.00 85.00 90 TYR A C 1
ATOM 682 O O . TYR A 1 90 ? 9.559 10.246 -5.883 1.00 85.00 90 TYR A O 1
ATOM 690 N N . LEU A 1 91 ? 10.730 8.582 -6.800 1.00 87.56 91 LEU A N 1
ATOM 691 C CA . LEU A 1 91 ? 11.305 8.138 -5.525 1.00 87.56 91 LEU A CA 1
ATOM 692 C C . LEU A 1 91 ? 12.336 9.109 -4.919 1.00 87.56 91 LEU A C 1
ATOM 694 O O . LEU A 1 91 ? 12.712 8.952 -3.751 1.00 87.56 91 LEU A O 1
ATOM 698 N N . SER A 1 92 ? 12.796 10.110 -5.678 1.00 81.88 92 SER A N 1
ATOM 699 C CA . SER A 1 92 ? 13.799 11.093 -5.251 1.00 81.88 92 SER A CA 1
ATOM 700 C C . SER A 1 92 ? 13.651 12.433 -5.987 1.00 81.88 92 SER A C 1
ATOM 702 O O . SER A 1 92 ? 12.909 12.546 -6.955 1.00 81.88 92 SER A O 1
ATOM 704 N N . ASN A 1 93 ? 14.401 13.457 -5.561 1.00 75.50 93 ASN A N 1
ATOM 705 C CA . ASN A 1 93 ? 14.485 14.761 -6.239 1.00 75.50 93 ASN A CA 1
ATOM 706 C C . ASN A 1 93 ? 15.424 14.688 -7.458 1.00 75.50 93 ASN A C 1
ATOM 708 O O . ASN A 1 93 ? 16.428 15.398 -7.536 1.00 75.50 93 ASN A O 1
ATOM 712 N N . GLY A 1 94 ? 15.125 13.773 -8.376 1.00 79.94 94 GLY A N 1
ATOM 713 C CA . GLY A 1 94 ? 15.938 13.441 -9.538 1.00 79.94 94 GLY A CA 1
ATOM 714 C C . GLY A 1 94 ? 15.636 12.032 -10.039 1.00 79.94 94 GLY A C 1
ATOM 715 O O . GLY A 1 94 ? 14.884 11.290 -9.415 1.00 79.94 94 GLY A O 1
ATOM 716 N N . VAL A 1 95 ? 16.242 11.668 -11.167 1.00 84.44 95 VAL A N 1
ATOM 717 C CA . VAL A 1 95 ? 16.107 10.324 -11.739 1.00 84.44 95 VAL A CA 1
ATOM 718 C C . VAL A 1 95 ? 16.987 9.351 -10.949 1.00 84.44 95 VAL A C 1
ATOM 720 O O . VAL A 1 95 ? 18.200 9.537 -10.892 1.00 84.44 95 VAL A O 1
ATOM 723 N N . VAL A 1 96 ? 16.385 8.323 -10.348 1.00 88.75 96 VAL A N 1
ATOM 724 C CA . VAL A 1 96 ? 17.071 7.276 -9.578 1.00 88.75 96 VAL A CA 1
ATOM 725 C C . VAL A 1 96 ? 16.835 5.893 -10.179 1.00 88.75 96 VAL A C 1
ATOM 727 O O . VAL A 1 96 ? 15.711 5.405 -10.250 1.00 88.75 96 VAL A O 1
ATOM 730 N N . SER A 1 97 ? 17.917 5.233 -10.589 1.00 90.00 97 SER A N 1
ATOM 731 C CA . SER A 1 97 ? 17.887 3.841 -11.051 1.00 90.00 97 SER A CA 1
ATOM 732 C C . SER A 1 97 ? 17.942 2.863 -9.870 1.00 90.00 97 SER A C 1
ATOM 734 O O . SER A 1 97 ? 18.751 3.084 -8.962 1.00 90.00 97 SER A O 1
ATOM 736 N N . PRO A 1 98 ? 17.170 1.758 -9.875 1.00 91.25 98 PRO A N 1
ATOM 737 C CA . PRO A 1 98 ? 17.256 0.739 -8.826 1.00 91.25 98 PRO A CA 1
ATOM 738 C C . PRO A 1 98 ? 18.599 0.004 -8.824 1.00 91.25 98 PRO A C 1
ATOM 740 O O . PRO A 1 98 ? 19.012 -0.497 -7.783 1.00 91.25 98 PRO A O 1
ATOM 743 N N . ALA A 1 99 ? 19.303 -0.038 -9.960 1.00 92.06 99 ALA A N 1
ATOM 744 C CA . ALA A 1 99 ? 20.630 -0.646 -10.042 1.00 92.06 99 ALA A CA 1
ATOM 745 C C . ALA A 1 99 ? 21.702 0.198 -9.332 1.00 92.06 99 ALA A C 1
ATOM 747 O O . ALA A 1 99 ? 22.648 -0.347 -8.769 1.00 92.06 99 ALA A O 1
ATOM 748 N N . GLU A 1 100 ? 21.553 1.523 -9.364 1.00 93.56 100 GLU A N 1
ATOM 749 C CA . GLU A 1 100 ? 22.509 2.463 -8.769 1.00 93.56 100 GLU A CA 1
ATOM 750 C C . GLU A 1 100 ? 22.152 2.818 -7.322 1.00 93.56 100 GLU A C 1
ATOM 752 O O . GLU A 1 100 ? 23.048 3.033 -6.511 1.00 93.56 100 GLU A O 1
ATOM 757 N N . HIS A 1 101 ? 20.853 2.863 -7.004 1.00 93.69 101 HIS A N 1
ATOM 758 C CA . HIS A 1 101 ? 20.323 3.293 -5.708 1.00 93.69 101 HIS A CA 1
ATOM 759 C C . HIS A 1 101 ? 19.317 2.278 -5.124 1.00 93.69 101 HIS A C 1
ATOM 761 O O . HIS A 1 101 ? 18.169 2.640 -4.819 1.00 93.69 101 HIS A O 1
ATOM 767 N N . PRO A 1 102 ? 19.691 0.992 -4.973 1.00 94.00 102 PRO A N 1
ATOM 768 C CA . PRO A 1 102 ? 18.781 -0.056 -4.499 1.00 94.00 102 PRO A CA 1
ATOM 769 C C . PRO A 1 102 ? 18.223 0.224 -3.094 1.00 94.00 102 PRO A C 1
ATOM 771 O O . PRO A 1 102 ? 17.111 -0.187 -2.753 1.00 94.00 102 PRO A O 1
ATOM 774 N N . GLU A 1 103 ? 18.967 0.952 -2.262 1.00 94.31 103 GLU A N 1
ATOM 775 C CA . GLU A 1 103 ? 18.538 1.369 -0.932 1.00 94.31 103 GLU A CA 1
ATOM 776 C C . GLU A 1 103 ? 17.341 2.319 -0.960 1.00 94.31 103 GLU A C 1
ATOM 778 O O . GLU A 1 103 ? 16.465 2.173 -0.111 1.00 94.31 103 GLU A O 1
ATOM 783 N N . ILE A 1 104 ? 17.243 3.218 -1.947 1.00 92.50 104 ILE A N 1
ATOM 784 C CA . ILE A 1 104 ? 16.098 4.130 -2.076 1.00 92.50 104 ILE A CA 1
ATOM 785 C C . ILE A 1 104 ? 14.832 3.324 -2.363 1.00 92.50 104 ILE A C 1
ATOM 787 O O . ILE A 1 104 ? 13.820 3.503 -1.689 1.00 92.50 104 ILE A O 1
ATOM 791 N N . TYR A 1 105 ? 14.897 2.384 -3.305 1.00 94.62 105 TYR A N 1
ATOM 792 C CA . TYR A 1 105 ? 13.766 1.521 -3.653 1.00 94.62 105 TYR A CA 1
ATOM 793 C C . TYR A 1 105 ? 13.307 0.700 -2.447 1.00 94.62 105 TYR A C 1
ATOM 795 O O . TYR A 1 105 ? 12.115 0.657 -2.134 1.00 94.62 105 TYR A O 1
ATOM 803 N N . ARG A 1 106 ? 14.251 0.119 -1.698 1.00 95.31 106 ARG A N 1
ATOM 804 C CA . ARG A 1 106 ? 13.952 -0.624 -0.469 1.00 95.31 106 ARG A CA 1
ATOM 805 C C . ARG A 1 106 ? 13.341 0.270 0.616 1.00 95.31 106 ARG A C 1
ATOM 807 O O . ARG A 1 106 ? 12.347 -0.111 1.224 1.00 95.31 106 ARG A O 1
ATOM 814 N N . GLU A 1 107 ? 13.901 1.448 0.874 1.00 94.88 107 GLU A N 1
ATOM 815 C CA . GLU A 1 107 ? 13.428 2.364 1.928 1.00 94.88 107 GLU A CA 1
ATOM 816 C C . GLU A 1 107 ? 12.085 3.021 1.602 1.00 94.88 107 GLU A C 1
ATOM 818 O O . GLU A 1 107 ? 11.380 3.465 2.506 1.00 94.88 107 GLU A O 1
ATOM 823 N N . ARG A 1 108 ? 11.712 3.082 0.323 1.00 93.81 108 ARG A N 1
ATOM 824 C CA . ARG A 1 108 ? 10.423 3.618 -0.132 1.00 93.81 108 ARG A CA 1
ATOM 825 C C . ARG A 1 108 ? 9.350 2.559 -0.325 1.00 93.81 108 ARG A C 1
ATOM 827 O O . ARG A 1 108 ? 8.189 2.907 -0.494 1.00 93.81 108 ARG A O 1
ATOM 834 N N . SER A 1 109 ? 9.708 1.285 -0.248 1.00 97.19 109 SER A N 1
ATOM 835 C CA . SER A 1 109 ? 8.759 0.183 -0.368 1.00 97.19 109 SER A CA 1
ATOM 836 C C . SER A 1 109 ? 8.053 -0.084 0.958 1.00 97.19 109 SER A C 1
ATOM 838 O O . SER A 1 109 ? 8.697 -0.300 1.986 1.00 97.19 109 SER A O 1
ATOM 840 N N . ALA A 1 110 ? 6.719 -0.110 0.939 1.00 97.81 110 ALA A N 1
ATOM 841 C CA . ALA A 1 110 ? 5.905 -0.399 2.119 1.00 97.81 110 ALA A CA 1
ATOM 842 C C . ALA A 1 110 ? 6.207 -1.796 2.692 1.00 97.81 110 ALA A C 1
ATOM 844 O O . ALA A 1 110 ? 6.269 -1.974 3.910 1.00 97.81 110 ALA A O 1
ATOM 845 N N . ILE A 1 111 ? 6.476 -2.778 1.824 1.00 98.38 111 ILE A N 1
ATOM 846 C CA . ILE A 1 111 ? 6.738 -4.163 2.235 1.00 98.38 111 ILE A CA 1
ATOM 847 C C . ILE A 1 111 ? 7.944 -4.290 3.184 1.00 98.38 111 ILE A C 1
ATOM 849 O O . ILE A 1 111 ? 7.941 -5.144 4.069 1.00 98.38 111 ILE A O 1
ATOM 853 N N . THR A 1 112 ? 8.927 -3.385 3.090 1.00 98.38 112 THR A N 1
ATOM 854 C CA . THR A 1 112 ? 10.102 -3.319 3.982 1.00 98.38 112 THR A CA 1
ATOM 855 C C . THR A 1 112 ? 9.720 -3.158 5.455 1.00 98.38 112 THR A C 1
ATOM 857 O O . THR A 1 112 ? 10.477 -3.541 6.348 1.00 98.38 112 THR A O 1
ATOM 860 N N . TYR A 1 113 ? 8.545 -2.594 5.725 1.00 98.44 113 TYR A N 1
ATOM 861 C CA . TYR A 1 113 ? 8.074 -2.240 7.061 1.00 98.44 113 TYR A CA 1
ATOM 862 C C . TYR A 1 113 ? 6.829 -3.035 7.477 1.00 98.44 113 TYR A C 1
ATOM 864 O O . TYR A 1 113 ? 6.158 -2.670 8.444 1.00 98.44 113 TYR A O 1
ATOM 872 N N . VAL A 1 114 ? 6.517 -4.133 6.777 1.00 98.19 114 VAL A N 1
ATOM 873 C CA . VAL A 1 114 ? 5.287 -4.912 6.993 1.00 98.19 114 VAL A CA 1
ATOM 874 C C . VAL A 1 114 ? 5.144 -5.445 8.424 1.00 98.19 114 VAL A C 1
ATOM 876 O O . VAL A 1 114 ? 4.037 -5.528 8.948 1.00 98.19 114 VAL A O 1
ATOM 879 N N . ASN A 1 115 ? 6.258 -5.703 9.119 1.00 97.88 115 ASN A N 1
ATOM 880 C CA . ASN A 1 115 ? 6.267 -6.164 10.513 1.00 97.88 115 ASN A CA 1
ATOM 881 C C . ASN A 1 115 ? 5.665 -5.167 11.524 1.00 97.88 115 ASN A C 1
ATOM 883 O O . ASN A 1 115 ? 5.434 -5.511 12.685 1.00 97.88 115 ASN A O 1
ATOM 887 N N . ARG A 1 116 ? 5.409 -3.926 11.099 1.00 97.50 116 ARG A N 1
ATOM 888 C CA . ARG A 1 116 ? 4.776 -2.877 11.908 1.00 97.50 116 ARG A CA 1
ATOM 889 C C . ARG A 1 116 ? 3.262 -2.835 11.742 1.00 97.50 116 ARG A C 1
ATOM 891 O O . ARG A 1 116 ? 2.595 -2.194 12.552 1.00 97.50 116 ARG A O 1
ATOM 898 N N . VAL A 1 117 ? 2.720 -3.496 10.719 1.00 98.50 117 VAL A N 1
ATOM 899 C CA . VA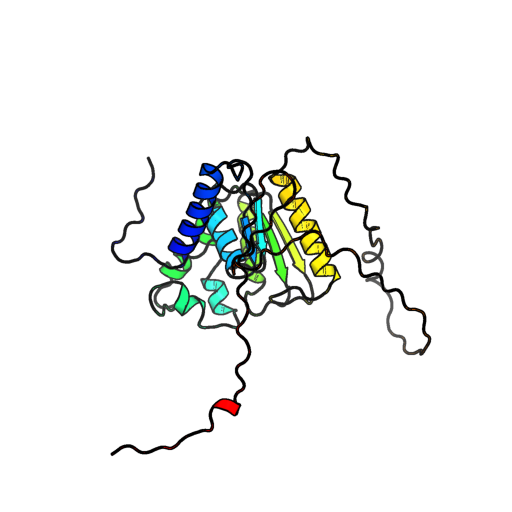L A 1 117 ? 1.311 -3.358 10.354 1.00 98.50 117 VAL A CA 1
ATOM 900 C C . VAL A 1 117 ? 0.421 -4.005 11.414 1.00 98.50 117 VAL A C 1
ATOM 902 O O . VAL A 1 117 ? 0.665 -5.121 11.880 1.00 98.50 117 VAL A O 1
ATOM 905 N N . LYS A 1 118 ? -0.618 -3.264 11.810 1.00 97.88 118 LYS A N 1
ATOM 906 C CA . LYS A 1 118 ? -1.708 -3.722 12.691 1.00 97.88 118 LYS A CA 1
ATOM 907 C C . LYS A 1 118 ? -3.095 -3.447 12.112 1.00 97.88 118 LYS A C 1
ATOM 909 O O . LYS A 1 118 ? -4.073 -4.002 12.598 1.00 97.88 118 LYS A O 1
ATOM 914 N N . THR A 1 119 ? -3.177 -2.589 11.101 1.00 98.38 119 THR A N 1
ATOM 915 C CA . THR A 1 119 ? -4.426 -2.160 10.475 1.00 98.38 119 THR A CA 1
ATOM 916 C C . THR A 1 119 ? -4.972 -3.253 9.566 1.00 98.38 119 THR A C 1
ATOM 918 O O . THR A 1 119 ? -4.271 -3.721 8.668 1.00 98.38 119 THR A O 1
ATOM 921 N N . SER A 1 120 ? -6.235 -3.626 9.768 1.00 98.38 120 SER A N 1
ATOM 922 C CA . SER A 1 120 ? -6.938 -4.545 8.874 1.00 98.38 120 SER A CA 1
ATOM 923 C C . SER A 1 120 ? -6.956 -3.983 7.455 1.00 98.38 120 SER A C 1
ATOM 925 O O . SER A 1 120 ? -7.404 -2.853 7.248 1.00 98.38 120 SER A O 1
ATOM 927 N N . THR A 1 121 ? -6.495 -4.761 6.477 1.00 98.75 121 THR A N 1
ATOM 928 C CA . THR A 1 121 ? -6.342 -4.296 5.091 1.00 98.75 121 THR A CA 1
ATOM 929 C C . THR A 1 121 ? -7.124 -5.152 4.089 1.00 98.75 121 THR A C 1
ATOM 931 O O . THR A 1 121 ? -6.915 -6.358 4.002 1.00 98.75 121 THR A O 1
ATOM 934 N N . LEU A 1 122 ? -7.994 -4.529 3.296 1.00 98.88 122 LEU A N 1
ATOM 935 C CA . LEU A 1 122 ? -8.568 -5.127 2.088 1.00 98.88 122 LEU A CA 1
ATOM 936 C C . LEU A 1 122 ? -7.676 -4.763 0.898 1.00 98.88 122 LEU A C 1
ATOM 938 O O . LEU A 1 122 ? -7.388 -3.589 0.675 1.00 98.88 122 LEU A O 1
ATOM 942 N N . ILE A 1 123 ? -7.246 -5.758 0.131 1.00 98.88 123 ILE A N 1
ATOM 943 C CA . ILE A 1 123 ? -6.447 -5.582 -1.083 1.00 98.88 123 ILE A CA 1
ATOM 944 C C . ILE A 1 123 ? -7.329 -5.906 -2.285 1.00 98.88 123 ILE A C 1
ATOM 946 O O . ILE A 1 123 ? -7.940 -6.973 -2.340 1.00 98.88 123 ILE A O 1
ATOM 950 N N . VAL A 1 124 ? -7.390 -4.989 -3.249 1.00 98.81 124 VAL A N 1
ATOM 951 C CA . VAL A 1 124 ? -8.213 -5.115 -4.456 1.00 98.81 124 VAL A CA 1
ATOM 952 C C . VAL A 1 124 ? -7.365 -4.829 -5.686 1.00 98.81 124 VAL A C 1
ATOM 954 O O . VAL A 1 124 ? -6.689 -3.805 -5.734 1.00 98.81 124 VAL A O 1
ATOM 957 N N . HIS A 1 125 ? -7.403 -5.702 -6.691 1.00 98.81 125 HIS A N 1
ATOM 958 C CA . HIS A 1 125 ? -6.562 -5.558 -7.884 1.00 98.81 125 HIS A CA 1
ATOM 959 C C . HIS A 1 125 ? -7.239 -6.114 -9.140 1.00 98.81 125 HIS A C 1
ATOM 961 O O . HIS A 1 125 ? -8.013 -7.065 -9.053 1.00 98.81 125 HIS A O 1
ATOM 967 N N . GLY A 1 126 ? -6.940 -5.554 -10.313 1.00 98.69 126 GLY A N 1
ATOM 968 C CA . GLY A 1 126 ? -7.269 -6.184 -11.595 1.00 98.69 126 GLY A CA 1
ATOM 969 C C . GLY A 1 126 ? -6.242 -7.254 -11.972 1.00 98.69 126 GLY A C 1
ATOM 970 O O . GLY A 1 126 ? -5.042 -7.063 -11.795 1.00 98.69 126 GLY A O 1
ATOM 971 N N . GLU A 1 127 ? -6.687 -8.398 -12.486 1.00 98.62 127 GLU A N 1
ATOM 972 C CA . GLU A 1 127 ? -5.797 -9.504 -12.872 1.00 98.62 127 GLU A CA 1
ATOM 973 C C . GLU A 1 127 ? -4.805 -9.122 -13.988 1.00 98.62 127 GLU A C 1
ATOM 975 O O . GLU A 1 127 ? -3.674 -9.606 -14.004 1.00 98.62 127 GLU A O 1
ATOM 980 N N . ARG A 1 128 ? -5.226 -8.254 -14.915 1.00 98.19 128 ARG A N 1
ATOM 981 C CA . ARG A 1 128 ? -4.498 -7.845 -16.129 1.00 98.19 128 ARG A CA 1
ATOM 982 C C . ARG A 1 128 ? -3.971 -6.412 -16.026 1.00 98.19 128 ARG A C 1
ATOM 984 O O . ARG A 1 128 ? -3.961 -5.672 -17.008 1.00 98.19 128 ARG A O 1
ATOM 991 N N . ASP A 1 129 ? -3.639 -5.972 -14.816 1.00 98.44 129 ASP A N 1
ATOM 992 C CA . ASP A 1 129 ? -3.098 -4.635 -14.588 1.00 98.44 129 ASP A CA 1
ATOM 993 C C . ASP A 1 129 ? -1.641 -4.548 -15.066 1.00 98.44 129 ASP A C 1
ATOM 995 O O . ASP A 1 129 ? -0.723 -4.995 -14.385 1.00 98.44 129 ASP A O 1
ATOM 999 N N . ASP A 1 130 ? -1.433 -3.964 -16.247 1.00 95.50 130 ASP A N 1
ATOM 1000 C CA . ASP A 1 130 ? -0.095 -3.742 -16.811 1.00 95.50 130 ASP A CA 1
ATOM 1001 C C . ASP A 1 130 ? 0.616 -2.512 -16.207 1.00 95.50 130 ASP A C 1
ATOM 1003 O O . ASP A 1 130 ? 1.831 -2.363 -16.348 1.00 95.50 130 ASP A O 1
ATOM 1007 N N . CYS A 1 131 ? -0.131 -1.610 -15.556 1.00 96.44 131 CYS A N 1
ATOM 1008 C CA . CYS A 1 131 ? 0.402 -0.384 -14.955 1.00 96.44 131 CYS A CA 1
ATOM 1009 C C . CYS A 1 131 ? 1.011 -0.693 -13.589 1.00 96.44 131 CYS A C 1
ATOM 1011 O O . CYS A 1 131 ? 2.200 -0.464 -13.369 1.00 96.44 131 CYS A O 1
ATOM 1013 N N . VAL A 1 132 ? 0.216 -1.280 -12.693 1.00 98.25 132 VAL A N 1
ATOM 1014 C CA . VAL A 1 132 ? 0.670 -1.816 -11.409 1.00 98.25 132 VAL A CA 1
ATOM 1015 C C . VAL A 1 132 ? 0.460 -3.327 -11.441 1.00 98.25 132 VAL A C 1
ATOM 1017 O O . VAL A 1 132 ? -0.648 -3.790 -11.192 1.00 98.25 132 VAL A O 1
ATOM 1020 N N . PRO A 1 133 ? 1.501 -4.123 -11.719 1.00 98.06 133 PRO A N 1
ATOM 1021 C CA . PRO A 1 133 ? 1.345 -5.564 -11.872 1.00 98.06 133 PRO A CA 1
ATOM 1022 C C . PRO A 1 133 ? 0.731 -6.236 -10.634 1.00 98.06 133 PRO A C 1
ATOM 1024 O O . PRO A 1 133 ? 1.084 -5.934 -9.492 1.00 98.06 133 PRO A O 1
ATOM 1027 N N . VAL A 1 134 ? -0.192 -7.180 -10.856 1.00 98.62 134 VAL A N 1
ATOM 1028 C CA . VAL A 1 134 ? -0.981 -7.850 -9.795 1.00 98.62 134 VAL A CA 1
ATOM 1029 C C . VAL A 1 134 ? -0.119 -8.565 -8.743 1.00 98.62 134 VAL A C 1
ATOM 1031 O O . VAL A 1 134 ? -0.558 -8.823 -7.620 1.00 98.62 134 VAL A O 1
ATOM 1034 N N . ASN A 1 135 ? 1.151 -8.841 -9.057 1.00 98.38 135 ASN A N 1
ATOM 1035 C CA . ASN A 1 135 ? 2.107 -9.390 -8.102 1.00 98.38 135 ASN A CA 1
ATOM 1036 C C . ASN A 1 135 ? 2.275 -8.500 -6.852 1.00 98.38 135 ASN A C 1
ATOM 1038 O O . ASN A 1 135 ? 2.580 -9.037 -5.788 1.00 98.38 135 ASN A O 1
ATOM 1042 N N . GLN A 1 136 ? 2.037 -7.185 -6.952 1.00 98.75 136 GLN A N 1
ATOM 1043 C CA . GLN A 1 136 ? 2.044 -6.267 -5.808 1.00 98.75 136 GLN A CA 1
ATOM 1044 C C . GLN A 1 136 ? 0.980 -6.655 -4.771 1.00 98.75 136 GLN A C 1
ATOM 1046 O O . GLN A 1 136 ? 1.277 -6.765 -3.580 1.00 98.75 136 GLN A O 1
ATOM 1051 N N . ALA A 1 137 ? -0.244 -6.957 -5.216 1.00 98.75 137 ALA A N 1
ATOM 1052 C CA . ALA A 1 137 ? -1.313 -7.413 -4.331 1.00 98.75 137 ALA A CA 1
ATOM 1053 C C . ALA A 1 137 ? -0.983 -8.760 -3.677 1.00 98.75 137 ALA A C 1
ATOM 1055 O O . ALA A 1 137 ? -1.156 -8.922 -2.467 1.00 98.75 137 ALA A O 1
ATOM 1056 N N . TYR A 1 138 ? -0.454 -9.716 -4.448 1.00 98.81 138 TYR A N 1
ATOM 1057 C CA . TYR A 1 138 ? -0.063 -11.025 -3.916 1.00 98.81 138 TYR A CA 1
ATOM 1058 C C . TYR A 1 138 ? 1.062 -10.932 -2.884 1.00 98.81 138 TYR A C 1
ATOM 1060 O O . TYR A 1 138 ? 1.003 -11.605 -1.851 1.00 98.81 138 TYR A O 1
ATOM 1068 N N . ALA A 1 139 ? 2.077 -10.108 -3.153 1.00 98.75 139 ALA A N 1
ATOM 1069 C CA . ALA A 1 139 ? 3.206 -9.913 -2.255 1.00 98.75 139 ALA A CA 1
ATOM 1070 C C . ALA A 1 139 ? 2.747 -9.310 -0.923 1.00 98.75 139 ALA A C 1
ATOM 1072 O O . ALA A 1 139 ? 3.063 -9.855 0.136 1.00 98.75 139 ALA A O 1
ATOM 1073 N N . PHE A 1 140 ? 1.945 -8.242 -0.964 1.00 98.81 140 PHE A N 1
ATOM 1074 C CA . PHE A 1 140 ? 1.476 -7.595 0.257 1.00 98.81 140 PHE A CA 1
ATOM 1075 C C . PHE A 1 140 ? 0.489 -8.467 1.041 1.00 98.81 140 PHE A C 1
ATOM 1077 O O . PHE A 1 140 ? 0.616 -8.568 2.258 1.00 98.81 140 PHE A O 1
ATOM 1084 N N . TYR A 1 141 ? -0.426 -9.178 0.367 1.00 98.88 141 TYR A N 1
ATOM 1085 C CA . TYR A 1 141 ? -1.341 -10.128 1.014 1.00 98.88 141 TYR A CA 1
ATOM 1086 C C . TYR A 1 141 ? -0.588 -11.197 1.815 1.00 98.88 141 TYR A C 1
ATOM 1088 O O . TYR A 1 141 ? -0.890 -11.424 2.989 1.00 98.88 141 TYR A O 1
ATOM 1096 N N . ARG A 1 142 ? 0.426 -11.827 1.204 1.00 98.75 142 ARG A N 1
ATOM 1097 C CA . ARG A 1 142 ? 1.256 -12.832 1.885 1.00 98.75 142 ARG A CA 1
ATOM 1098 C C . ARG A 1 142 ? 2.006 -12.224 3.065 1.00 98.75 142 ARG A C 1
ATOM 1100 O O . ARG A 1 142 ? 1.937 -12.765 4.165 1.00 98.75 142 ARG A O 1
ATOM 1107 N N . ALA A 1 143 ? 2.646 -11.078 2.849 1.00 98.62 143 ALA A N 1
ATOM 1108 C CA . ALA A 1 143 ? 3.425 -10.402 3.876 1.00 98.62 143 ALA A CA 1
ATOM 1109 C C . ALA A 1 143 ? 2.563 -9.992 5.088 1.00 98.62 143 ALA A C 1
ATOM 1111 O O . ALA A 1 143 ? 2.991 -10.151 6.228 1.00 98.62 143 ALA A O 1
ATOM 1112 N N . LEU A 1 144 ? 1.329 -9.525 4.874 1.00 98.69 144 LEU A N 1
ATOM 1113 C CA . LEU A 1 144 ? 0.381 -9.222 5.952 1.00 98.69 144 LEU A CA 1
ATOM 1114 C C . LEU A 1 144 ? -0.119 -10.481 6.673 1.00 98.69 144 LEU A C 1
ATOM 1116 O O . LEU A 1 144 ? -0.225 -10.484 7.903 1.00 98.69 144 LEU A O 1
ATOM 1120 N N . GLY A 1 145 ? -0.386 -11.556 5.927 1.00 98.25 145 GLY A N 1
ATOM 1121 C CA . GLY A 1 145 ? -0.779 -12.850 6.485 1.00 98.25 145 GLY A CA 1
ATOM 1122 C C . GLY A 1 145 ? 0.278 -13.427 7.430 1.00 98.25 145 GLY A C 1
ATOM 1123 O O . GLY A 1 145 ? -0.056 -13.882 8.521 1.00 98.25 145 GLY A O 1
ATOM 1124 N N . GLU A 1 146 ? 1.561 -13.314 7.077 1.00 98.06 146 GLU A N 1
ATOM 1125 C CA . GLU A 1 146 ? 2.690 -13.714 7.934 1.00 98.06 146 GLU A CA 1
ATOM 1126 C C . GLU A 1 146 ? 2.757 -12.920 9.250 1.00 98.06 146 GLU A C 1
ATOM 1128 O O . GLU A 1 146 ? 3.257 -13.418 10.258 1.00 98.06 146 GLU A O 1
ATOM 1133 N N . GLN A 1 147 ? 2.214 -11.699 9.268 1.00 97.38 147 GLN A N 1
ATOM 1134 C CA . GLN A 1 147 ? 2.100 -10.865 10.468 1.00 97.38 147 GLN A CA 1
ATOM 1135 C C . GLN A 1 147 ? 0.784 -11.075 11.235 1.00 97.38 147 GLN A C 1
ATOM 1137 O O . GLN A 1 147 ? 0.548 -10.392 12.234 1.00 97.38 147 GLN A O 1
ATOM 1142 N N . ASN A 1 148 ? -0.063 -12.019 10.805 1.00 97.88 148 ASN A N 1
ATOM 1143 C CA . ASN A 1 148 ? -1.406 -12.269 11.340 1.00 97.88 148 ASN A CA 1
ATOM 1144 C C . ASN A 1 148 ? -2.312 -11.023 11.315 1.00 97.88 148 ASN A C 1
ATOM 1146 O O . ASN A 1 148 ? -3.157 -10.835 12.192 1.00 97.88 148 ASN A O 1
ATOM 1150 N N . VAL A 1 149 ? -2.130 -10.149 10.321 1.00 98.31 149 VAL A N 1
ATOM 1151 C CA . VAL A 1 149 ? -3.005 -8.990 10.117 1.00 98.31 149 VAL A CA 1
ATOM 1152 C C . VAL A 1 149 ? -4.298 -9.460 9.441 1.00 98.31 149 VAL A C 1
ATOM 1154 O O . VAL A 1 149 ? -4.218 -10.159 8.426 1.00 98.31 149 VAL A O 1
ATOM 1157 N N . PRO A 1 150 ? -5.494 -9.078 9.936 1.00 98.25 150 PRO A N 1
ATOM 1158 C CA . PRO A 1 150 ? -6.747 -9.367 9.245 1.00 98.25 150 PRO A CA 1
ATOM 1159 C C . PRO A 1 150 ? -6.735 -8.776 7.832 1.00 98.25 150 PRO A C 1
ATOM 1161 O O . PRO A 1 150 ? -6.726 -7.556 7.660 1.00 98.25 150 PRO A O 1
ATOM 1164 N N .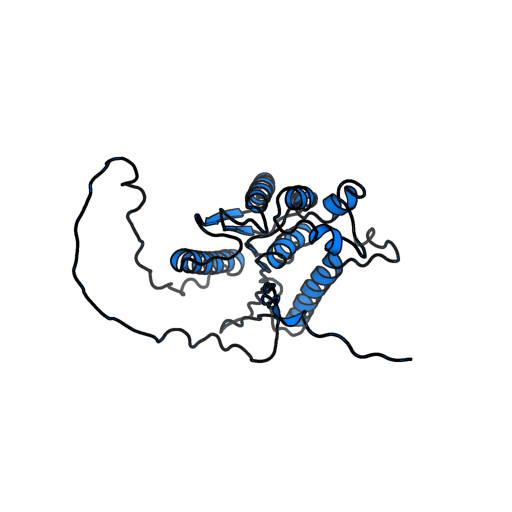 THR A 1 151 ? -6.707 -9.649 6.826 1.00 98.50 151 THR A N 1
ATOM 1165 C CA . THR A 1 151 ? -6.485 -9.254 5.432 1.00 98.50 151 THR A CA 1
ATOM 1166 C C . THR A 1 151 ? -7.389 -10.049 4.500 1.00 98.50 151 THR A C 1
ATOM 1168 O O . THR A 1 151 ? -7.481 -11.271 4.621 1.00 98.50 151 THR A O 1
ATOM 1171 N N . GLU A 1 152 ? -8.022 -9.366 3.551 1.00 98.62 152 GLU A N 1
ATOM 1172 C CA . GLU A 1 152 ? -8.730 -9.981 2.423 1.00 98.62 152 GLU A CA 1
ATOM 1173 C C . GLU A 1 152 ? -8.066 -9.556 1.110 1.00 98.62 152 GLU A C 1
ATOM 1175 O O . GLU A 1 152 ? -7.605 -8.423 0.983 1.00 98.62 152 GLU A O 1
ATOM 1180 N N . LEU A 1 153 ? -8.013 -10.468 0.137 1.00 98.81 153 LEU A N 1
ATOM 1181 C CA . LEU A 1 153 ? -7.512 -10.207 -1.209 1.00 98.81 153 LEU A CA 1
ATOM 1182 C C . LEU A 1 153 ? -8.611 -10.514 -2.223 1.00 98.81 153 LEU A C 1
ATOM 1184 O O . LEU A 1 153 ? -9.170 -11.610 -2.226 1.00 98.81 153 LEU A O 1
ATOM 1188 N N . VAL A 1 154 ? -8.864 -9.559 -3.112 1.00 98.75 154 VAL A N 1
ATOM 1189 C CA . VAL A 1 154 ? -9.795 -9.694 -4.229 1.00 98.75 154 VAL A CA 1
ATOM 1190 C C . VAL A 1 154 ? -9.062 -9.342 -5.511 1.00 98.75 154 VAL A C 1
ATOM 1192 O O . VAL A 1 154 ? -8.556 -8.231 -5.663 1.00 98.75 154 VAL A O 1
ATOM 1195 N N . VAL A 1 155 ? -9.014 -10.297 -6.434 1.00 98.75 155 VAL A N 1
ATOM 1196 C CA . VAL A 1 155 ? -8.471 -10.089 -7.775 1.00 98.75 155 VAL A CA 1
ATOM 1197 C C . VAL A 1 155 ? -9.607 -10.237 -8.770 1.00 98.75 155 VAL A C 1
ATOM 1199 O O . VAL A 1 155 ? -10.219 -11.302 -8.851 1.00 98.75 155 VAL A O 1
ATOM 1202 N N . TYR A 1 156 ? -9.901 -9.169 -9.506 1.00 98.62 156 TYR A N 1
ATOM 1203 C CA . TYR A 1 156 ? -10.953 -9.181 -10.512 1.00 98.62 156 TYR A CA 1
ATOM 1204 C C . TYR A 1 156 ? -10.408 -9.719 -11.837 1.00 98.62 156 TYR A C 1
ATOM 1206 O O . TYR A 1 156 ? -9.526 -9.089 -12.434 1.00 98.62 156 TYR A O 1
ATOM 1214 N N . PRO A 1 157 ? -10.910 -10.871 -12.319 1.00 97.88 157 PRO A N 1
ATOM 1215 C CA . PRO A 1 157 ? -10.488 -11.413 -13.601 1.00 97.88 157 PRO A CA 1
ATOM 1216 C C . PRO A 1 157 ? -10.904 -10.468 -14.724 1.00 97.88 157 PRO A C 1
ATOM 1218 O O . PRO A 1 157 ? -11.919 -9.786 -14.619 1.00 97.88 157 PRO A O 1
ATOM 1221 N N . ARG A 1 158 ? -10.151 -10.464 -15.828 1.00 97.75 158 ARG A N 1
ATOM 1222 C CA . ARG A 1 158 ? -10.409 -9.619 -17.020 1.00 97.75 158 ARG A CA 1
ATOM 1223 C C . ARG A 1 158 ? -10.269 -8.103 -16.812 1.00 97.75 158 ARG A C 1
ATOM 1225 O O . ARG A 1 158 ? -10.280 -7.385 -17.807 1.00 97.75 158 ARG A O 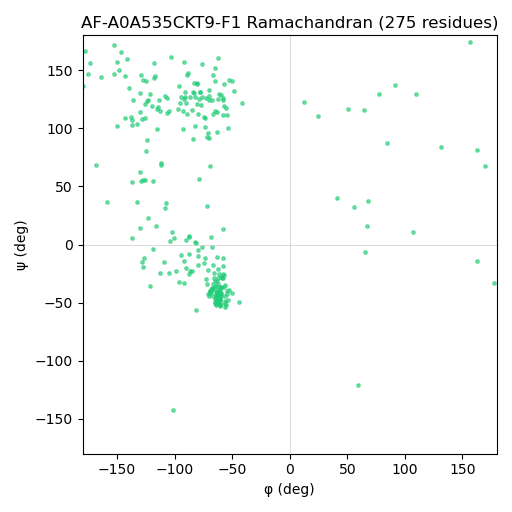1
ATOM 1232 N N . GLU A 1 159 ? -10.065 -7.629 -15.586 1.00 98.50 159 GLU A N 1
ATOM 1233 C CA . GLU A 1 159 ? -9.847 -6.210 -15.291 1.00 98.50 159 GLU A CA 1
ATOM 1234 C C . GLU A 1 159 ? -8.376 -5.817 -15.380 1.00 98.50 159 GLU A C 1
ATOM 1236 O O . GLU A 1 159 ? -7.494 -6.615 -15.065 1.00 98.50 159 GLU A O 1
ATOM 1241 N N . GLY A 1 160 ? -8.128 -4.575 -15.798 1.00 97.81 160 GLY A N 1
ATOM 1242 C CA . GLY A 1 160 ? -6.795 -3.976 -15.863 1.00 97.81 160 GLY A CA 1
ATOM 1243 C C . GLY A 1 160 ? -6.533 -3.035 -14.690 1.00 97.81 160 GLY A C 1
ATOM 1244 O O . GLY A 1 160 ? -6.990 -3.272 -13.574 1.00 97.81 160 GLY A O 1
ATOM 1245 N N . HIS A 1 161 ? -5.833 -1.927 -14.952 1.00 97.94 161 HIS A N 1
ATOM 1246 C CA . HIS A 1 161 ? -5.531 -0.938 -13.912 1.00 97.94 161 HIS A CA 1
ATOM 1247 C C . HIS A 1 161 ? -6.770 -0.281 -13.299 1.00 97.94 161 HIS A C 1
ATOM 1249 O O . HIS A 1 161 ? -6.737 0.123 -12.147 1.00 97.94 161 HIS A O 1
ATOM 1255 N N . GLY A 1 162 ? -7.866 -0.167 -14.047 1.00 95.00 162 GLY A N 1
ATOM 1256 C CA . GLY A 1 162 ? -9.170 0.245 -13.531 1.00 95.00 162 GLY A CA 1
ATOM 1257 C C . GLY A 1 162 ? -10.198 -0.864 -13.724 1.00 95.00 162 GLY A C 1
ATOM 1258 O O . GLY A 1 162 ? -10.045 -1.693 -14.623 1.00 95.00 162 GLY A O 1
ATOM 1259 N N . LEU A 1 163 ? -11.250 -0.846 -12.903 1.00 95.56 163 LEU A N 1
ATOM 1260 C CA . LEU A 1 163 ? -12.399 -1.741 -13.050 1.00 95.56 163 LEU A CA 1
ATOM 1261 C C . LEU A 1 163 ? -13.387 -1.164 -14.071 1.00 95.56 163 LEU A C 1
ATOM 1263 O O . LEU A 1 163 ? -13.759 0.007 -13.970 1.00 95.56 163 LEU A O 1
ATOM 1267 N N . ASN A 1 164 ? -13.824 -1.977 -15.030 1.00 96.81 164 ASN A N 1
ATOM 1268 C CA . ASN A 1 164 ? -14.708 -1.570 -16.123 1.00 96.81 164 ASN A CA 1
ATOM 1269 C C . ASN A 1 164 ? -16.015 -2.364 -16.149 1.00 96.81 164 ASN A C 1
ATOM 1271 O O . ASN A 1 164 ? -17.062 -1.815 -16.500 1.00 96.81 164 ASN A O 1
ATOM 1275 N N . GLU A 1 165 ? -15.982 -3.650 -15.802 1.00 97.94 165 GLU A N 1
ATOM 1276 C CA . GLU A 1 165 ? -17.184 -4.471 -15.766 1.00 97.94 165 GLU A CA 1
ATOM 1277 C C . GLU A 1 165 ? -18.069 -4.032 -14.599 1.00 97.94 165 GLU A C 1
ATOM 1279 O O . GLU A 1 165 ? -17.650 -3.957 -13.442 1.00 97.94 165 GLU A O 1
ATOM 1284 N N . ARG A 1 166 ? -19.339 -3.754 -14.908 1.00 97.81 166 ARG A N 1
ATOM 1285 C CA . ARG A 1 166 ? -20.312 -3.240 -13.938 1.00 97.81 166 ARG A CA 1
ATOM 1286 C C . ARG A 1 166 ? -20.425 -4.121 -12.694 1.00 97.81 166 ARG A C 1
ATOM 1288 O O . ARG A 1 166 ? -20.522 -3.588 -11.593 1.00 97.81 166 ARG A O 1
ATOM 1295 N N . GLU A 1 167 ? -20.403 -5.437 -12.876 1.00 97.62 167 GLU A N 1
ATOM 1296 C CA . GLU A 1 167 ? -20.511 -6.392 -11.770 1.00 97.62 167 GLU A CA 1
ATOM 1297 C C . GLU A 1 167 ? -19.279 -6.349 -10.857 1.00 97.62 167 GLU A C 1
ATOM 1299 O O . GLU A 1 167 ? -19.423 -6.373 -9.639 1.00 97.62 167 GLU A O 1
ATOM 1304 N N . HIS A 1 168 ? -18.073 -6.188 -11.414 1.00 98.25 168 HIS A N 1
ATOM 1305 C CA . HIS A 1 168 ? -16.854 -6.030 -10.614 1.00 98.25 168 HIS A CA 1
ATOM 1306 C C . HIS A 1 168 ? -16.831 -4.698 -9.860 1.00 98.25 168 HIS A C 1
ATOM 1308 O O . HIS A 1 168 ? -16.428 -4.651 -8.700 1.00 98.25 168 HIS A O 1
ATOM 1314 N N . ILE A 1 169 ? -17.301 -3.614 -10.486 1.00 97.50 169 ILE A N 1
ATOM 1315 C CA . ILE A 1 169 ? -17.446 -2.315 -9.814 1.00 97.50 169 ILE A CA 1
ATOM 1316 C C . ILE A 1 169 ? -18.448 -2.426 -8.656 1.00 97.50 169 ILE A C 1
ATOM 1318 O O . ILE A 1 169 ? -18.182 -1.913 -7.569 1.00 97.50 169 ILE A O 1
ATOM 1322 N N . GLY A 1 170 ? -19.579 -3.105 -8.876 1.00 97.19 170 GLY A N 1
ATOM 1323 C CA . G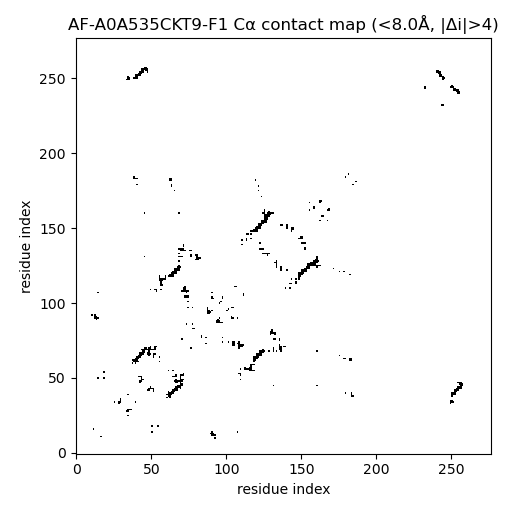LY A 1 170 ? -20.596 -3.342 -7.852 1.00 97.19 170 GLY A CA 1
ATOM 1324 C C . GLY A 1 170 ? -20.070 -4.163 -6.673 1.00 97.19 170 GLY A C 1
ATOM 1325 O O . GLY A 1 170 ? -20.201 -3.733 -5.528 1.00 97.19 170 GLY A O 1
ATOM 1326 N N . ASP A 1 171 ? -19.415 -5.297 -6.942 1.00 98.31 171 ASP A N 1
ATOM 1327 C CA . ASP A 1 171 ? -18.789 -6.136 -5.907 1.00 98.31 171 ASP A CA 1
ATO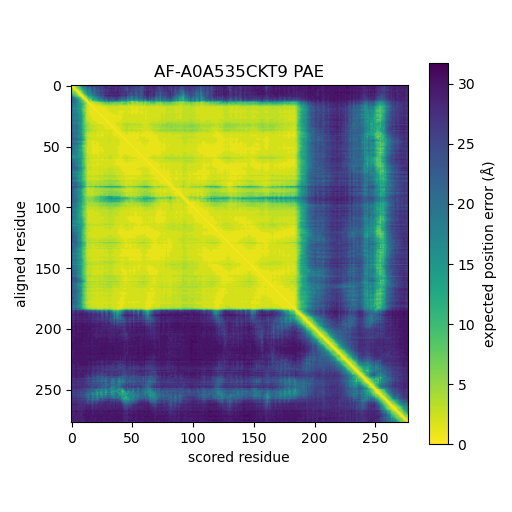M 1328 C C . ASP A 1 171 ? -17.703 -5.365 -5.138 1.00 98.31 171 ASP A C 1
ATOM 1330 O O . ASP A 1 171 ? -17.652 -5.420 -3.908 1.00 98.31 171 ASP A O 1
ATOM 1334 N N . TYR A 1 172 ? -16.886 -4.558 -5.825 1.00 97.62 172 TYR A N 1
ATOM 1335 C CA . TYR A 1 172 ? -15.874 -3.721 -5.177 1.00 97.62 172 TYR A CA 1
ATOM 1336 C C . TYR A 1 172 ? -16.492 -2.720 -4.203 1.00 97.62 172 TYR A C 1
ATOM 1338 O O . TYR A 1 172 ? -16.028 -2.611 -3.067 1.00 97.62 172 TYR A O 1
ATOM 1346 N N . GLN A 1 173 ? -17.542 -2.012 -4.622 1.00 97.19 173 GLN A N 1
ATOM 1347 C CA . GLN A 1 173 ? -18.237 -1.042 -3.776 1.00 97.19 173 GLN A CA 1
ATOM 1348 C C . GLN A 1 173 ? -18.865 -1.706 -2.546 1.00 97.19 173 GLN A C 1
ATOM 1350 O O . GLN A 1 173 ? -18.740 -1.184 -1.439 1.00 97.19 173 GLN A O 1
ATOM 1355 N N . ASP A 1 174 ? -19.489 -2.872 -2.716 1.00 96.81 174 ASP A N 1
ATOM 1356 C CA . ASP A 1 174 ? -20.081 -3.622 -1.609 1.00 96.81 174 ASP A CA 1
ATOM 1357 C C . ASP A 1 174 ? -19.019 -4.085 -0.595 1.00 96.81 174 ASP A C 1
ATOM 1359 O O . ASP A 1 174 ? -19.153 -3.868 0.612 1.00 96.81 174 ASP A O 1
ATOM 1363 N N . ARG A 1 175 ? -17.900 -4.642 -1.071 1.00 97.62 175 ARG A N 1
ATOM 1364 C CA . ARG A 1 175 ? -16.781 -5.044 -0.204 1.00 97.62 175 ARG A CA 1
ATOM 1365 C C . ARG A 1 175 ? -16.142 -3.869 0.514 1.00 97.62 175 ARG A C 1
ATOM 1367 O O . ARG A 1 175 ? -15.813 -3.998 1.690 1.00 97.62 175 ARG A O 1
ATOM 1374 N N . LEU A 1 176 ? -15.972 -2.740 -0.174 1.00 96.44 176 LEU A N 1
ATOM 1375 C CA . LEU A 1 176 ? -15.451 -1.506 0.407 1.00 96.44 176 LEU A CA 1
ATOM 1376 C C . LEU A 1 176 ? -16.291 -1.086 1.619 1.00 96.44 176 LEU A C 1
ATOM 1378 O O . LEU A 1 176 ? -15.751 -0.859 2.703 1.00 96.44 176 LEU A O 1
ATOM 1382 N N . LEU A 1 177 ? -17.613 -1.012 1.432 1.00 95.88 177 LEU A N 1
ATOM 1383 C CA . LEU A 1 177 ? -18.554 -0.628 2.480 1.00 95.88 177 LEU A CA 1
ATOM 1384 C C . LEU A 1 177 ? -18.523 -1.628 3.636 1.00 95.88 177 LEU A C 1
ATOM 1386 O O . LEU A 1 177 ? -18.321 -1.211 4.773 1.00 95.88 177 LEU A O 1
ATOM 1390 N N . ARG A 1 178 ? -18.615 -2.934 3.352 1.00 95.88 178 ARG A N 1
ATOM 1391 C CA . ARG A 1 178 ? -18.560 -3.985 4.382 1.00 95.88 178 ARG A CA 1
ATOM 1392 C C . ARG A 1 178 ? -17.248 -3.984 5.163 1.00 95.88 178 ARG A C 1
ATOM 1394 O O . ARG A 1 178 ? -17.251 -4.236 6.367 1.00 95.88 178 ARG A O 1
ATOM 1401 N N . TRP A 1 179 ? -16.124 -3.700 4.504 1.00 96.94 179 TRP A N 1
ATOM 1402 C CA . TRP A 1 179 ? -14.820 -3.635 5.159 1.00 96.94 179 TRP A CA 1
ATOM 1403 C C . TRP A 1 179 ? -14.759 -2.486 6.163 1.00 96.94 179 TRP A C 1
ATOM 1405 O O . TRP A 1 179 ? -14.414 -2.690 7.329 1.00 96.94 179 TRP A O 1
ATOM 1415 N N . PHE A 1 180 ? -15.141 -1.281 5.739 1.00 96.12 180 PHE A N 1
ATOM 1416 C CA . PHE A 1 180 ? -15.168 -0.134 6.640 1.00 96.12 180 PHE A CA 1
ATOM 1417 C C . PHE A 1 180 ? -16.241 -0.263 7.716 1.00 96.12 180 PHE A C 1
ATOM 1419 O O . PHE A 1 180 ? -15.971 0.092 8.858 1.00 96.12 180 PHE A O 1
ATOM 1426 N N . GLU A 1 181 ? -17.408 -0.821 7.403 1.00 94.44 181 GLU A N 1
ATOM 1427 C CA . GLU A 1 181 ? -18.439 -1.121 8.394 1.00 94.44 181 GLU A CA 1
ATOM 1428 C C . GLU A 1 181 ? -17.877 -2.013 9.504 1.00 94.44 181 GLU A C 1
ATOM 1430 O O . GLU A 1 181 ? -17.874 -1.623 10.667 1.00 94.44 181 GLU A O 1
ATOM 1435 N N . LYS A 1 182 ? -17.281 -3.151 9.137 1.00 94.12 182 LYS A N 1
ATOM 1436 C CA . LYS A 1 182 ? -16.729 -4.134 10.078 1.00 94.12 182 LYS A CA 1
ATOM 1437 C C . LYS A 1 182 ? -15.636 -3.581 10.996 1.00 94.12 182 LYS A C 1
ATOM 1439 O O . LYS A 1 182 ? -15.535 -4.018 12.140 1.00 94.12 182 LYS A O 1
ATOM 1444 N N . TYR A 1 183 ? -14.775 -2.697 10.490 1.00 94.25 183 TYR A N 1
ATOM 1445 C CA . TYR A 1 183 ? -13.564 -2.272 11.206 1.00 94.25 183 TYR A CA 1
ATOM 1446 C C . TYR A 1 183 ? -13.604 -0.833 11.736 1.00 94.25 183 TYR A C 1
ATOM 1448 O O . TYR A 1 183 ? -12.768 -0.486 12.571 1.00 94.25 183 TYR A O 1
ATOM 1456 N N . LEU A 1 184 ? -14.543 0.005 11.283 1.00 92.25 184 LEU A N 1
ATOM 1457 C CA . LEU A 1 184 ? -14.747 1.361 11.813 1.00 92.25 184 LEU A CA 1
ATOM 1458 C C . LEU A 1 184 ? -15.985 1.474 12.704 1.00 92.25 184 LEU A C 1
ATOM 1460 O O . LEU A 1 184 ? -16.038 2.373 13.545 1.00 92.25 184 LEU A O 1
ATOM 1464 N N . TYR A 1 185 ? -16.973 0.595 12.535 1.00 84.06 185 TYR A N 1
ATOM 1465 C CA . TYR A 1 185 ? -18.203 0.615 13.314 1.00 84.06 185 TYR A CA 1
ATOM 1466 C C . TYR A 1 185 ? -18.290 -0.655 14.158 1.00 84.06 185 TYR A C 1
ATOM 1468 O O . TYR A 1 185 ? -18.350 -1.772 13.656 1.00 84.06 185 TYR A O 1
ATOM 1476 N N . GLU A 1 186 ? -18.289 -0.490 15.478 1.00 62.09 186 GLU A N 1
ATOM 1477 C CA . GLU A 1 186 ? -18.620 -1.587 16.383 1.00 62.09 186 GLU A CA 1
ATOM 1478 C C . GLU A 1 186 ? -20.090 -1.985 16.155 1.00 62.09 186 GLU A C 1
ATOM 1480 O O . GLU A 1 186 ? -20.940 -1.114 15.957 1.00 62.09 186 GLU A O 1
ATOM 1485 N N . SER A 1 187 ? -20.395 -3.286 16.191 1.00 47.50 187 SER A N 1
ATOM 1486 C CA . SER A 1 187 ? -21.663 -3.935 15.799 1.00 47.50 187 SER A CA 1
ATOM 1487 C C . SER A 1 187 ? -22.951 -3.469 16.514 1.00 47.50 187 SER A C 1
ATOM 1489 O O . SER A 1 187 ? -23.981 -4.133 16.411 1.00 47.50 187 SER A O 1
ATOM 1491 N N . SER A 1 188 ? -22.943 -2.351 17.241 1.00 44.38 188 SER A N 1
ATOM 1492 C CA . SER A 1 188 ? -24.107 -1.789 17.936 1.00 44.38 188 SER A CA 1
ATOM 1493 C C . SER A 1 188 ? -25.075 -1.004 17.031 1.00 44.38 188 SER A C 1
ATOM 1495 O O . SER A 1 188 ? -26.155 -0.639 17.489 1.00 44.38 188 SER A O 1
ATOM 1497 N N . LEU A 1 189 ? -24.755 -0.801 15.745 1.00 46.66 189 LEU A N 1
ATOM 1498 C CA . LEU A 1 189 ? -25.628 -0.141 14.753 1.00 46.66 189 LEU A CA 1
ATOM 1499 C C . LEU A 1 189 ? -26.224 -1.112 13.715 1.00 46.66 189 LEU A C 1
ATOM 1501 O O . LEU A 1 189 ? -26.419 -0.754 12.557 1.00 46.66 189 LEU A O 1
ATOM 1505 N N . HIS A 1 190 ? -26.552 -2.342 14.116 1.00 42.69 190 HIS A N 1
ATOM 1506 C CA . HIS A 1 190 ? -27.066 -3.392 13.222 1.00 42.69 190 HIS A CA 1
ATOM 1507 C C . HIS A 1 190 ? -28.518 -3.190 12.722 1.00 42.69 190 HIS A C 1
ATOM 1509 O O . HIS A 1 190 ? -29.252 -4.155 12.520 1.00 42.69 190 HIS A O 1
ATOM 1515 N N . SER A 1 191 ? -28.964 -1.948 12.511 1.00 36.22 191 SER A N 1
ATOM 1516 C CA . SER A 1 191 ? -30.248 -1.661 11.854 1.00 36.22 191 SER A CA 1
ATOM 1517 C C . SER A 1 191 ? -30.112 -1.194 10.405 1.00 36.22 191 SER A C 1
ATOM 1519 O O . SER A 1 191 ? -31.131 -0.895 9.784 1.00 36.22 191 SER A O 1
ATOM 1521 N N . TRP A 1 192 ? -28.902 -1.132 9.836 1.00 39.19 192 TRP A N 1
ATOM 1522 C CA . TRP A 1 192 ? -28.765 -0.924 8.395 1.00 39.19 192 TRP A CA 1
ATOM 1523 C C . TRP A 1 192 ? -28.893 -2.264 7.664 1.00 39.19 192 TRP A C 1
ATOM 1525 O O . TRP A 1 192 ? -27.934 -3.006 7.483 1.00 39.19 192 TRP A O 1
ATOM 1535 N N . GLN A 1 193 ? -30.125 -2.609 7.288 1.00 33.09 193 GLN A N 1
ATOM 1536 C CA . GLN A 1 193 ? -30.369 -3.699 6.349 1.00 33.09 193 GLN A CA 1
ATOM 1537 C C . GLN A 1 193 ? -29.969 -3.224 4.951 1.00 33.09 193 GLN A C 1
ATOM 1539 O O . GLN A 1 193 ? -30.670 -2.412 4.346 1.00 33.09 193 GLN A O 1
ATOM 1544 N N . ILE A 1 194 ? -28.863 -3.753 4.425 1.00 40.03 194 ILE A N 1
ATOM 1545 C CA . ILE A 1 194 ? -28.622 -3.758 2.979 1.00 40.03 194 ILE A CA 1
ATOM 1546 C C . ILE A 1 194 ? -29.811 -4.503 2.355 1.00 40.03 194 ILE A C 1
ATOM 1548 O O . ILE A 1 194 ? -30.067 -5.641 2.764 1.00 40.03 194 ILE A O 1
ATOM 1552 N N . PRO A 1 195 ? -30.563 -3.917 1.402 1.00 34.31 195 PRO A N 1
ATOM 1553 C CA . PRO A 1 195 ? -31.523 -4.686 0.626 1.00 34.31 195 PRO A CA 1
ATOM 1554 C C . PRO A 1 195 ? -30.751 -5.839 0.003 1.00 34.31 195 PRO A C 1
ATOM 1556 O O . PRO A 1 195 ? -29.803 -5.601 -0.743 1.00 34.31 195 PRO A O 1
ATOM 1559 N N . THR A 1 196 ? -31.105 -7.072 0.353 1.00 34.03 196 THR A N 1
ATOM 1560 C CA . THR A 1 196 ? -30.502 -8.269 -0.221 1.00 34.03 196 THR A CA 1
ATOM 1561 C C . THR A 1 196 ? -30.603 -8.176 -1.739 1.00 34.03 196 THR A C 1
ATOM 1563 O O . THR A 1 196 ? -31.651 -8.436 -2.328 1.00 34.03 196 THR A O 1
ATOM 1566 N N . LEU A 1 197 ? -29.505 -7.790 -2.391 1.00 42.19 197 LEU A N 1
ATOM 1567 C CA . LEU A 1 197 ? -29.314 -8.118 -3.789 1.00 42.19 197 LEU A CA 1
ATOM 1568 C C . LEU A 1 197 ? -29.258 -9.639 -3.811 1.00 42.19 197 LEU A C 1
ATOM 1570 O O . LEU A 1 197 ? -28.410 -10.255 -3.164 1.00 42.19 197 LEU A O 1
ATOM 1574 N N . VAL A 1 198 ? -30.276 -10.217 -4.442 1.00 33.38 198 VAL A N 1
ATOM 1575 C CA . VAL A 1 198 ? -30.470 -11.654 -4.602 1.00 33.38 198 VAL A CA 1
ATOM 1576 C C . VAL A 1 198 ? -29.114 -12.287 -4.921 1.00 33.38 198 VAL A C 1
ATOM 1578 O O . VAL A 1 198 ? -28.487 -11.869 -5.896 1.00 33.38 198 VAL A O 1
ATOM 1581 N N . PRO A 1 199 ? -28.621 -13.246 -4.119 1.00 31.81 199 PRO A N 1
ATOM 1582 C CA . PRO A 1 199 ? -27.359 -13.888 -4.431 1.00 31.81 199 PRO A CA 1
ATOM 1583 C C . PRO A 1 199 ? -27.495 -14.552 -5.799 1.00 31.81 199 PRO A C 1
ATOM 1585 O O . PRO A 1 199 ? -28.431 -15.322 -6.024 1.00 31.81 199 PRO A O 1
ATOM 1588 N N . SER A 1 200 ? -26.556 -14.281 -6.705 1.00 39.81 200 SER A N 1
ATOM 1589 C CA . SER A 1 200 ? -26.350 -15.085 -7.907 1.00 39.81 200 SER A CA 1
ATOM 1590 C C . SER A 1 200 ? -25.794 -16.454 -7.496 1.00 39.81 200 SER A C 1
ATOM 1592 O O . SER A 1 200 ? -24.648 -16.816 -7.754 1.00 39.81 200 SER A O 1
ATOM 1594 N N . GLN A 1 201 ? -26.619 -17.250 -6.813 1.00 31.86 201 GLN A N 1
ATOM 1595 C CA . GLN A 1 201 ? -26.435 -18.690 -6.780 1.00 31.86 201 GLN A CA 1
ATOM 1596 C C . GLN A 1 201 ? -26.606 -19.195 -8.209 1.00 31.86 201 GLN A C 1
ATOM 1598 O O . GLN A 1 201 ? -27.731 -19.325 -8.669 1.00 31.86 201 GLN A O 1
ATOM 1603 N N . THR A 1 202 ? -25.481 -19.380 -8.901 1.00 34.62 202 THR A N 1
ATOM 1604 C CA . THR A 1 202 ? -25.124 -20.560 -9.711 1.00 34.62 202 THR A CA 1
ATOM 1605 C C . THR A 1 202 ? -23.984 -20.192 -10.661 1.00 34.62 202 THR A C 1
ATOM 1607 O O . THR A 1 202 ? -24.220 -19.922 -11.832 1.00 34.62 202 THR A O 1
ATOM 1610 N N . TRP A 1 203 ? -22.736 -20.193 -10.184 1.00 33.75 203 TRP A N 1
ATOM 1611 C CA . TRP A 1 203 ? -21.570 -20.284 -11.085 1.00 33.75 203 TRP A CA 1
ATOM 1612 C C . TRP A 1 203 ? -20.467 -21.231 -10.591 1.00 33.75 203 TRP A C 1
ATOM 1614 O O . TRP A 1 203 ? -19.442 -21.365 -11.250 1.00 33.75 203 TRP A O 1
ATOM 1624 N N . LEU A 1 204 ? -20.686 -21.958 -9.487 1.00 29.95 204 LEU A N 1
ATOM 1625 C CA . LEU A 1 204 ? -19.734 -22.958 -8.983 1.00 29.95 204 LEU A CA 1
ATOM 1626 C C . LEU A 1 204 ? -20.083 -24.418 -9.323 1.00 29.95 204 LEU A C 1
ATOM 1628 O O . LEU A 1 204 ? -19.352 -25.304 -8.900 1.00 29.95 204 LEU A O 1
ATOM 1632 N N . GLU A 1 205 ? -21.118 -24.692 -10.127 1.00 28.84 205 GLU A N 1
ATOM 1633 C CA . GLU A 1 205 ? -21.501 -26.082 -10.458 1.00 28.84 205 GLU A CA 1
ATOM 1634 C C . GLU A 1 205 ? -21.445 -26.473 -11.945 1.00 28.84 205 GLU A C 1
ATOM 1636 O O . GLU A 1 205 ? -21.563 -27.655 -12.231 1.00 28.84 205 GLU A O 1
ATOM 1641 N N . ASN A 1 206 ? -21.142 -25.571 -12.891 1.00 30.80 206 ASN A N 1
ATOM 1642 C CA . ASN A 1 206 ? -21.132 -25.918 -14.330 1.00 30.80 206 ASN A CA 1
ATOM 1643 C C . ASN A 1 206 ? -19.803 -25.651 -15.069 1.00 30.80 206 ASN A C 1
ATOM 1645 O O . ASN A 1 206 ? -19.791 -25.525 -16.287 1.00 30.80 206 ASN A O 1
ATOM 1649 N N . ALA A 1 207 ? -18.661 -25.593 -14.374 1.00 33.22 207 ALA A N 1
ATOM 1650 C CA . ALA A 1 207 ? -17.346 -25.546 -15.040 1.00 33.22 207 ALA A CA 1
ATOM 1651 C C . ALA A 1 207 ? -16.769 -26.942 -15.362 1.00 33.22 207 ALA A C 1
ATOM 1653 O 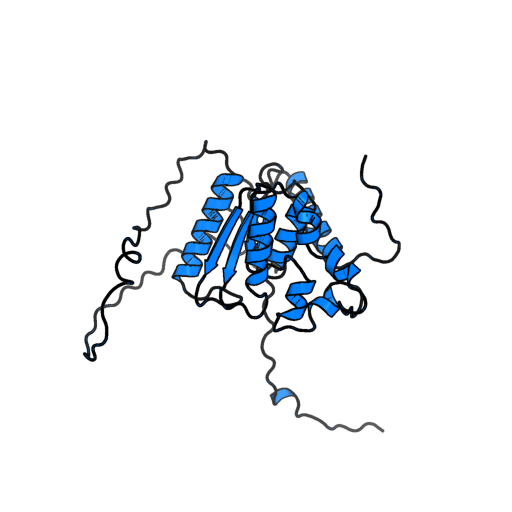O . ALA A 1 207 ? -15.622 -27.062 -15.788 1.00 33.22 207 ALA A O 1
ATOM 1654 N N . CYS A 1 208 ? -17.552 -28.002 -15.162 1.00 27.25 208 CYS A N 1
ATOM 1655 C CA . CYS A 1 208 ? -17.183 -29.358 -15.532 1.00 27.25 208 CYS A CA 1
ATOM 1656 C C . CYS A 1 208 ? -18.343 -29.953 -16.337 1.00 27.25 208 CYS A C 1
ATOM 1658 O O . CYS A 1 208 ? -19.417 -30.145 -15.778 1.00 27.25 208 CYS A O 1
ATOM 1660 N N . CYS A 1 209 ? -18.074 -30.219 -17.617 1.00 25.38 209 CYS A N 1
ATOM 1661 C CA . CYS A 1 209 ? -18.907 -30.862 -18.644 1.00 25.38 209 CYS A CA 1
ATOM 1662 C C . CYS A 1 209 ? -19.419 -29.937 -19.767 1.00 25.38 209 CYS A C 1
ATOM 1664 O O . CYS A 1 209 ? -20.018 -28.894 -19.534 1.00 25.38 209 CYS A O 1
ATOM 1666 N N . ASP A 1 210 ? -19.169 -30.434 -20.982 1.00 27.78 210 ASP A N 1
ATOM 1667 C CA . ASP A 1 210 ? -19.781 -30.128 -22.282 1.00 27.78 210 ASP A CA 1
ATOM 1668 C C . ASP A 1 210 ? -19.205 -28.907 -23.026 1.00 27.78 210 ASP A C 1
ATOM 1670 O O . ASP A 1 210 ? -19.514 -27.752 -22.762 1.00 27.78 210 ASP A O 1
ATOM 1674 N N . GLN A 1 211 ? -18.143 -29.081 -23.827 1.00 27.23 211 GLN A N 1
ATOM 1675 C CA . GLN A 1 211 ? -18.148 -29.581 -25.219 1.00 27.23 211 GLN A CA 1
ATOM 1676 C C . GLN A 1 211 ? -19.152 -28.863 -26.136 1.00 27.23 211 GLN A C 1
ATOM 1678 O O . GLN A 1 211 ? -20.352 -28.954 -25.937 1.00 27.23 211 GLN A O 1
ATOM 1683 N N . TYR A 1 212 ? -18.590 -28.189 -27.152 1.00 27.64 212 TYR A N 1
ATOM 1684 C CA . TYR A 1 212 ? -19.102 -28.030 -28.520 1.00 27.64 212 TYR A CA 1
ATOM 1685 C C . TYR A 1 212 ? -20.623 -28.165 -28.710 1.00 27.64 212 TYR A C 1
ATOM 1687 O O . TYR A 1 212 ? -21.118 -29.284 -28.728 1.00 27.64 212 TYR A O 1
ATOM 1695 N N . ASP A 1 213 ? -21.314 -27.061 -29.017 1.00 28.25 213 ASP A N 1
ATOM 1696 C CA . ASP A 1 213 ? -22.199 -27.058 -30.187 1.00 28.25 213 ASP A CA 1
ATOM 1697 C C . ASP A 1 213 ? -22.631 -25.660 -30.651 1.00 28.25 213 ASP A C 1
ATOM 1699 O O . ASP A 1 213 ? -22.818 -24.710 -29.889 1.00 28.25 213 ASP A O 1
ATOM 1703 N N . GLU A 1 214 ? -22.725 -25.575 -31.971 1.00 28.19 214 GLU A N 1
ATOM 1704 C CA . GLU A 1 214 ? -23.016 -24.436 -32.826 1.00 28.19 214 GLU A CA 1
ATOM 1705 C C . GLU A 1 214 ? -24.506 -24.026 -32.843 1.00 28.19 214 GLU A C 1
ATOM 1707 O O . GLU A 1 214 ? -25.405 -24.848 -32.723 1.00 28.19 214 GLU A O 1
ATOM 1712 N N . GLN A 1 215 ? -24.734 -22.743 -33.160 1.00 26.62 215 GLN A N 1
ATOM 1713 C CA . GLN A 1 215 ? -25.941 -22.160 -33.778 1.00 26.62 215 GLN A CA 1
ATOM 1714 C C . GLN A 1 215 ? -27.283 -22.199 -33.015 1.00 26.62 215 GLN A C 1
ATOM 1716 O O . GLN A 1 215 ? -27.969 -23.215 -32.974 1.00 26.62 215 GLN A O 1
ATOM 1721 N N . ARG A 1 216 ? -27.804 -21.004 -32.675 1.00 26.02 216 ARG A N 1
ATOM 1722 C CA . ARG A 1 216 ? -29.002 -20.447 -33.349 1.00 26.02 216 ARG A CA 1
ATOM 1723 C C . ARG A 1 216 ? -29.393 -19.029 -32.916 1.00 26.02 216 ARG A C 1
ATOM 1725 O O . ARG A 1 216 ? -29.227 -18.605 -31.782 1.00 26.02 216 ARG A O 1
ATOM 1732 N N . GLU A 1 217 ? -29.925 -18.345 -33.918 1.00 28.19 217 GLU A N 1
ATOM 1733 C CA . GLU A 1 217 ? -30.424 -16.979 -34.018 1.00 28.19 217 GLU A CA 1
ATOM 1734 C C . GLU A 1 217 ? -31.622 -16.585 -33.125 1.00 28.19 217 GLU A C 1
ATOM 1736 O O . GLU A 1 217 ? -32.468 -17.403 -32.780 1.00 28.19 217 GLU A O 1
ATOM 1741 N N . ALA A 1 218 ? -31.730 -15.254 -32.979 1.00 27.92 218 ALA A N 1
ATOM 1742 C CA . ALA A 1 218 ? -32.936 -14.409 -32.987 1.00 27.92 218 ALA A CA 1
ATOM 1743 C C . ALA A 1 218 ? -33.860 -14.326 -31.753 1.00 27.92 218 ALA A C 1
ATOM 1745 O O . ALA A 1 218 ? -34.453 -15.299 -31.309 1.00 27.92 218 ALA A O 1
ATOM 1746 N N . GLY A 1 219 ? -34.147 -13.073 -31.355 1.00 24.16 219 GLY A N 1
ATOM 1747 C CA . GLY A 1 219 ? -35.492 -12.693 -30.893 1.00 24.16 219 GLY A CA 1
ATOM 1748 C C . GLY A 1 219 ? -35.594 -11.910 -29.580 1.00 24.16 219 GLY A C 1
ATOM 1749 O O . GLY A 1 219 ? -35.873 -12.479 -28.539 1.00 24.16 219 GLY A O 1
ATOM 1750 N N . HIS A 1 220 ? -35.424 -10.588 -29.674 1.00 27.59 220 HIS A N 1
ATOM 1751 C CA . HIS A 1 220 ? -36.116 -9.516 -28.934 1.00 27.59 220 HIS A CA 1
ATOM 1752 C C . HIS A 1 220 ? -36.986 -9.873 -27.706 1.00 27.59 220 HIS A C 1
ATOM 1754 O O . HIS A 1 220 ? -38.044 -10.468 -27.869 1.00 27.59 220 HIS A O 1
ATOM 1760 N N . CYS A 1 221 ? -36.659 -9.289 -26.543 1.00 22.11 221 CYS A N 1
ATOM 1761 C CA . CYS A 1 221 ? -37.569 -8.592 -25.605 1.00 22.11 221 CYS A CA 1
ATOM 1762 C C . CYS A 1 221 ? -36.708 -8.086 -24.424 1.00 22.11 221 CYS A C 1
ATOM 1764 O O . CYS A 1 221 ? -35.854 -8.823 -23.960 1.00 22.11 221 CYS A O 1
ATOM 1766 N N . GLY A 1 222 ? -36.786 -6.887 -23.858 1.00 25.19 222 GLY A N 1
ATOM 1767 C CA . GLY A 1 222 ? -37.660 -5.738 -23.999 1.00 25.19 222 GLY A CA 1
ATOM 1768 C C . GLY A 1 222 ? -37.065 -4.615 -23.133 1.00 25.19 222 GLY A C 1
ATOM 1769 O O . GLY A 1 222 ? -36.279 -4.854 -22.216 1.00 25.19 222 GLY A O 1
ATOM 1770 N N . GLN A 1 223 ? -37.386 -3.370 -23.468 1.00 32.62 223 GLN A N 1
ATOM 1771 C CA . GLN A 1 223 ? -36.930 -2.186 -22.750 1.00 32.62 223 GLN A CA 1
ATOM 1772 C C . GLN A 1 223 ? -37.414 -2.178 -21.292 1.00 32.62 223 GLN A C 1
ATOM 1774 O O . GLN A 1 223 ? -38.615 -2.227 -21.045 1.00 32.62 223 GLN A O 1
ATOM 1779 N N . GLN A 1 224 ? -36.498 -1.954 -20.350 1.00 25.42 224 GLN A N 1
ATOM 1780 C CA . GLN A 1 224 ? -36.795 -1.270 -19.092 1.00 25.42 224 GLN A CA 1
ATOM 1781 C C . GLN A 1 224 ? -35.656 -0.295 -18.786 1.00 25.42 224 GLN A C 1
ATOM 1783 O O . GLN A 1 224 ? -34.535 -0.687 -18.478 1.00 25.42 224 GLN A O 1
ATOM 1788 N N . ARG A 1 225 ? -35.951 1.002 -18.904 1.00 34.53 225 ARG A N 1
ATOM 1789 C CA . ARG A 1 225 ? -35.194 2.057 -18.228 1.00 34.53 225 ARG A CA 1
ATOM 1790 C C . ARG A 1 225 ? -35.889 2.294 -16.895 1.00 34.53 225 ARG A C 1
ATOM 1792 O O . ARG A 1 225 ? -37.085 2.574 -16.902 1.00 34.53 225 ARG A O 1
ATOM 1799 N N . PRO A 1 226 ? -35.155 2.209 -15.786 1.00 29.92 226 PRO A N 1
ATOM 1800 C CA . PRO A 1 226 ? -35.319 3.230 -14.759 1.00 29.92 226 PRO A CA 1
ATOM 1801 C C . PRO A 1 226 ? -33.960 3.844 -14.422 1.00 29.92 226 PRO A C 1
ATOM 1803 O O . PRO A 1 226 ? -33.094 3.218 -13.814 1.00 29.92 226 PRO A O 1
ATOM 1806 N N . GLY A 1 227 ? -33.783 5.095 -14.843 1.00 30.89 227 GLY A N 1
ATOM 1807 C CA . GLY A 1 227 ? -32.953 6.020 -14.092 1.00 30.89 227 GLY A CA 1
ATOM 1808 C C . GLY A 1 227 ? -33.786 6.509 -12.916 1.00 30.89 227 GLY A C 1
ATOM 1809 O O . GLY A 1 227 ? -34.902 6.943 -13.154 1.00 30.89 227 GLY A O 1
ATOM 1810 N N . GLU A 1 228 ? -33.261 6.366 -11.699 1.00 27.89 228 GLU A N 1
ATOM 1811 C CA . GLU A 1 228 ? -33.589 7.131 -10.481 1.00 27.89 228 GLU A CA 1
ATOM 1812 C C . GLU A 1 228 ? -32.923 6.445 -9.274 1.00 27.89 228 GLU A C 1
ATOM 1814 O O . GLU A 1 228 ? -33.581 5.853 -8.432 1.00 27.89 228 GLU A O 1
ATOM 1819 N N . LEU A 1 229 ? -31.585 6.461 -9.197 1.00 26.09 229 LEU A N 1
ATOM 1820 C CA . LEU A 1 229 ? -30.878 6.173 -7.935 1.00 26.09 229 LEU A CA 1
ATOM 1821 C C . LEU A 1 229 ? -29.446 6.742 -7.910 1.00 26.09 229 LEU A C 1
ATOM 1823 O O . LEU A 1 229 ? -28.523 6.143 -7.374 1.00 26.09 229 LEU A O 1
ATOM 1827 N N . VAL A 1 230 ? -29.246 7.921 -8.511 1.00 29.27 230 VAL A N 1
ATOM 1828 C CA . VAL A 1 230 ? -27.973 8.669 -8.449 1.00 29.27 230 VAL A CA 1
ATOM 1829 C C . VAL A 1 230 ? -28.245 10.098 -7.978 1.00 29.27 230 VAL A C 1
ATOM 1831 O O . VAL A 1 230 ? -27.934 11.064 -8.667 1.00 29.27 230 VAL A O 1
ATOM 1834 N N . GLN A 1 231 ? -28.895 10.258 -6.820 1.00 26.88 231 GLN A N 1
ATOM 1835 C CA . GLN A 1 231 ? -29.206 11.600 -6.304 1.00 26.88 231 GLN A CA 1
ATOM 1836 C C . GLN A 1 231 ? -28.832 11.900 -4.851 1.00 26.88 231 GLN A C 1
ATOM 1838 O O . GLN A 1 231 ? -29.209 12.955 -4.356 1.00 26.88 231 GLN A O 1
ATOM 1843 N N . GLN A 1 232 ? -28.009 11.092 -4.178 1.00 26.98 232 GLN A N 1
ATOM 1844 C CA . GLN A 1 232 ? -27.541 11.452 -2.825 1.00 26.98 232 GLN A CA 1
ATOM 1845 C C . GLN A 1 232 ? -26.036 11.288 -2.589 1.00 26.98 232 GLN A C 1
ATOM 1847 O O . GLN A 1 232 ? -25.596 10.994 -1.487 1.00 26.98 232 GLN A O 1
ATOM 1852 N N . LEU A 1 233 ? -25.228 11.591 -3.605 1.00 30.72 233 LEU A N 1
ATOM 1853 C CA . LEU A 1 233 ? -23.853 12.049 -3.396 1.00 30.72 233 LEU A CA 1
ATOM 1854 C C . LEU A 1 233 ? -23.720 13.398 -4.103 1.00 30.72 233 LEU A C 1
ATOM 1856 O O . LEU A 1 233 ? -23.456 13.468 -5.303 1.00 30.72 233 LEU A O 1
ATOM 1860 N N . GLN A 1 234 ? -24.006 14.481 -3.377 1.00 28.28 234 GLN A N 1
ATOM 1861 C CA . GLN A 1 234 ? -23.746 15.823 -3.884 1.00 28.28 234 GLN A CA 1
ATOM 1862 C C . GLN A 1 234 ? -22.232 16.002 -3.999 1.00 28.28 234 GLN A C 1
ATOM 1864 O O . GLN A 1 234 ? -21.506 15.997 -3.010 1.00 28.28 234 GLN A O 1
ATOM 1869 N N . ARG A 1 235 ? -21.770 16.108 -5.244 1.00 29.95 235 ARG A N 1
ATOM 1870 C CA . ARG A 1 235 ? -20.415 16.515 -5.600 1.00 29.95 235 ARG A CA 1
ATOM 1871 C C . ARG A 1 235 ? -20.335 18.022 -5.359 1.00 29.95 235 ARG A C 1
ATOM 1873 O O . ARG A 1 235 ? -20.958 18.774 -6.112 1.00 29.95 235 ARG A O 1
ATOM 1880 N N . ASP A 1 236 ? -19.606 18.463 -4.339 1.00 29.67 236 ASP A N 1
ATOM 1881 C CA . ASP A 1 236 ? -19.261 19.880 -4.237 1.00 29.67 236 ASP A CA 1
ATOM 1882 C C . ASP A 1 236 ? -18.363 20.219 -5.432 1.00 29.67 236 ASP A C 1
ATOM 1884 O O . ASP A 1 236 ? -17.287 19.653 -5.632 1.00 29.67 236 ASP A O 1
ATOM 1888 N N . LYS A 1 237 ? -18.872 21.079 -6.317 1.00 30.05 237 LYS A N 1
ATOM 1889 C CA . LYS A 1 237 ? -18.130 21.574 -7.475 1.00 30.05 237 LYS A CA 1
ATOM 1890 C C . LYS A 1 237 ? -17.050 22.526 -6.961 1.00 30.05 237 LYS A C 1
ATOM 1892 O O . LYS A 1 237 ? -17.342 23.698 -6.746 1.00 30.05 237 LYS A O 1
ATOM 1897 N N . GLY A 1 238 ? -15.830 22.029 -6.773 1.00 29.38 238 GLY A N 1
ATOM 1898 C CA . GLY A 1 238 ? -14.696 22.883 -6.417 1.00 29.38 238 GLY A CA 1
ATOM 1899 C C . GLY A 1 238 ? -13.364 22.181 -6.167 1.00 29.38 238 GLY A C 1
ATOM 1900 O O . GLY A 1 238 ? -12.346 22.753 -6.529 1.00 29.38 238 GLY A O 1
ATOM 1901 N N . ASP A 1 239 ? -13.351 20.956 -5.635 1.00 28.70 239 ASP A N 1
ATOM 1902 C CA . ASP A 1 239 ? -12.102 20.337 -5.171 1.00 28.70 239 ASP A CA 1
ATOM 1903 C C . ASP A 1 239 ? -11.697 19.120 -6.015 1.00 28.70 239 ASP A C 1
ATOM 1905 O O . ASP A 1 239 ? -12.444 18.151 -6.159 1.00 28.70 239 ASP A O 1
ATOM 1909 N N . GLU A 1 240 ? -10.475 19.152 -6.550 1.00 30.97 240 GLU A N 1
ATOM 1910 C CA . GLU A 1 240 ? -9.832 18.035 -7.262 1.00 30.97 240 GLU A CA 1
ATOM 1911 C C . GLU A 1 240 ? -9.493 16.843 -6.334 1.00 30.97 240 GLU A C 1
ATOM 1913 O O . GLU A 1 240 ? -9.071 15.787 -6.803 1.00 30.97 240 GLU A O 1
ATOM 1918 N N . ALA A 1 241 ? -9.763 16.959 -5.028 1.00 33.25 241 ALA A N 1
ATOM 1919 C CA . ALA A 1 241 ? -9.703 15.877 -4.048 1.00 33.25 241 ALA A CA 1
ATOM 1920 C C . ALA A 1 241 ? -11.122 15.406 -3.676 1.00 33.25 241 ALA A C 1
ATOM 1922 O O . ALA A 1 241 ? -11.908 16.140 -3.079 1.00 33.25 241 ALA A O 1
ATOM 1923 N N . GLY A 1 242 ? -11.469 14.162 -4.017 1.00 32.09 242 GLY A N 1
ATOM 1924 C CA . GLY A 1 242 ? -12.786 13.589 -3.728 1.00 32.09 242 GLY A CA 1
ATOM 1925 C C . GLY A 1 242 ? -13.000 13.325 -2.235 1.00 32.09 242 GLY A C 1
ATOM 1926 O O . GLY A 1 242 ? -12.691 12.237 -1.756 1.00 32.09 242 GLY A O 1
ATOM 1927 N N . ILE A 1 243 ? -13.559 14.295 -1.508 1.00 34.88 243 ILE A N 1
ATOM 1928 C CA . ILE A 1 243 ? -14.054 14.125 -0.135 1.00 34.88 243 ILE A CA 1
ATOM 1929 C C . ILE A 1 243 ? -15.520 13.679 -0.204 1.00 34.88 243 ILE A C 1
ATOM 1931 O O . ILE A 1 243 ? -16.396 14.447 -0.597 1.00 34.88 243 ILE A O 1
ATOM 1935 N N . TYR A 1 244 ? -15.810 12.443 0.205 1.00 35.94 244 TYR A N 1
ATOM 1936 C CA . TYR A 1 244 ? -17.185 11.942 0.307 1.00 35.94 244 TYR A CA 1
ATOM 1937 C C . TYR A 1 244 ? -17.701 12.101 1.741 1.00 35.94 244 TYR A C 1
ATOM 1939 O O . TYR A 1 244 ? -17.122 11.555 2.679 1.00 35.94 244 TYR A O 1
ATOM 1947 N N . ARG A 1 245 ? -18.806 12.838 1.922 1.00 28.73 245 ARG A N 1
ATOM 1948 C CA . ARG A 1 245 ? -19.535 12.929 3.200 1.00 28.73 245 ARG A CA 1
ATOM 1949 C C . ARG A 1 245 ? -20.715 11.958 3.197 1.00 28.73 245 ARG A C 1
ATOM 1951 O O . ARG A 1 245 ? -21.653 12.144 2.430 1.00 28.73 245 ARG A O 1
ATOM 1958 N N . ALA A 1 246 ? -20.706 10.971 4.090 1.00 32.78 246 ALA A N 1
ATOM 1959 C CA . ALA A 1 246 ? -21.905 10.198 4.410 1.00 32.78 246 ALA A CA 1
ATOM 1960 C C . ALA A 1 246 ? -22.789 10.974 5.407 1.00 32.78 246 ALA A C 1
ATOM 1962 O O . ALA A 1 246 ? -22.294 11.603 6.349 1.00 32.78 246 ALA A O 1
ATOM 1963 N N . SER A 1 247 ? -24.108 10.941 5.209 1.00 31.66 247 SER A N 1
ATOM 1964 C CA . SER A 1 247 ? -25.090 11.553 6.105 1.00 31.66 247 SER A CA 1
ATOM 1965 C C . SER A 1 247 ? -25.190 10.756 7.418 1.00 31.66 247 SER A C 1
ATOM 1967 O O . SER A 1 247 ? -25.984 9.828 7.508 1.00 31.66 247 SER A O 1
ATOM 1969 N N . THR A 1 248 ? -24.398 11.175 8.420 1.00 30.20 248 THR A N 1
ATOM 1970 C CA . THR A 1 248 ? -24.264 10.745 9.844 1.00 30.20 248 THR A CA 1
ATOM 1971 C C . THR A 1 248 ? -23.232 9.653 10.201 1.00 30.20 248 THR A C 1
ATOM 1973 O O . THR A 1 248 ? -23.159 8.621 9.550 1.00 30.20 248 THR A O 1
ATOM 1976 N N . PRO A 1 249 ? -22.485 9.828 11.317 1.00 39.50 249 PRO A N 1
ATOM 1977 C CA . PRO A 1 249 ? -21.568 10.923 11.609 1.00 39.50 249 PRO A CA 1
ATOM 1978 C C . PRO A 1 249 ? -20.109 10.551 11.249 1.00 39.50 249 PRO A C 1
ATOM 1980 O O . PRO A 1 249 ? -19.606 9.500 11.636 1.00 39.50 249 PRO A O 1
ATOM 1983 N N . LYS A 1 250 ? -19.410 11.505 10.616 1.00 35.44 250 LYS A N 1
ATOM 1984 C CA . LYS A 1 250 ? -17.952 11.715 10.718 1.00 35.44 250 LYS A CA 1
ATOM 1985 C C . LYS A 1 250 ? -17.016 10.650 10.118 1.00 35.44 250 LYS A C 1
ATOM 1987 O O . LYS A 1 250 ? -15.935 10.423 10.655 1.00 35.44 250 LYS A O 1
ATOM 1992 N N . LEU A 1 251 ? -17.386 10.060 8.983 1.00 37.78 251 LEU A N 1
ATOM 1993 C CA . LEU A 1 251 ? -16.458 9.273 8.168 1.00 37.78 251 LEU A CA 1
ATOM 1994 C C . LEU A 1 251 ? -15.698 10.195 7.203 1.00 37.78 251 LEU A C 1
ATOM 1996 O O . LEU A 1 251 ? -16.318 10.949 6.453 1.00 37.78 251 LEU A O 1
ATOM 2000 N N . LEU A 1 252 ? -14.368 10.120 7.218 1.00 41.44 252 LEU A N 1
ATOM 2001 C CA . LEU A 1 252 ? -13.507 10.714 6.201 1.00 41.44 252 LEU A CA 1
ATOM 2002 C C . LEU A 1 252 ? -12.827 9.583 5.436 1.00 41.44 252 LEU A C 1
ATOM 2004 O O . LEU A 1 252 ? -12.038 8.832 6.002 1.00 41.44 252 LEU A O 1
ATOM 2008 N N . LEU A 1 253 ? -13.151 9.480 4.153 1.00 41.81 253 LEU A N 1
ATOM 2009 C CA . LEU A 1 253 ? -12.486 8.599 3.206 1.00 41.81 253 LEU A CA 1
ATOM 2010 C C . LEU A 1 253 ? -11.625 9.476 2.301 1.00 41.81 253 LEU A C 1
ATOM 2012 O O . LEU A 1 253 ? -12.158 10.279 1.536 1.00 41.81 253 LEU A O 1
ATOM 2016 N N . PHE A 1 254 ? -10.305 9.340 2.396 1.00 38.44 254 PHE A N 1
ATOM 2017 C CA . PHE A 1 254 ? -9.418 9.881 1.372 1.00 38.44 254 PHE A CA 1
ATOM 2018 C C . PHE A 1 254 ? -9.435 8.935 0.176 1.00 38.44 254 PHE A C 1
ATOM 2020 O O . PHE A 1 254 ? -9.309 7.729 0.348 1.00 38.44 254 PHE A O 1
ATOM 2027 N N . HIS A 1 255 ? -9.616 9.479 -1.024 1.00 36.50 255 HIS A N 1
ATOM 2028 C CA . HIS A 1 255 ? -9.507 8.739 -2.274 1.00 36.50 255 HIS A CA 1
ATOM 2029 C C . HIS A 1 255 ? -8.640 9.552 -3.233 1.00 36.50 255 HIS A C 1
ATOM 2031 O O . HIS A 1 255 ? -9.096 10.548 -3.795 1.00 36.50 255 HIS A O 1
ATOM 2037 N N . ALA A 1 256 ? -7.385 9.141 -3.406 1.00 31.42 256 ALA A N 1
ATOM 2038 C CA . ALA A 1 256 ? -6.525 9.674 -4.454 1.00 31.42 256 ALA A CA 1
ATOM 2039 C C . ALA A 1 256 ? -6.705 8.822 -5.719 1.00 31.42 256 ALA A C 1
ATOM 2041 O O . ALA A 1 256 ? -6.510 7.607 -5.682 1.00 31.42 256 ALA A O 1
ATOM 2042 N N . TRP A 1 257 ? -7.106 9.471 -6.811 1.00 29.45 257 TRP A N 1
ATOM 2043 C CA . TRP A 1 257 ? -7.149 8.915 -8.162 1.00 29.45 257 TRP A CA 1
ATOM 2044 C C . TRP A 1 257 ? -6.324 9.833 -9.055 1.00 29.45 257 TRP A C 1
ATOM 2046 O O . TRP A 1 257 ? -6.634 11.018 -9.145 1.00 29.45 257 TRP A O 1
ATOM 2056 N N . GLU A 1 258 ? -5.309 9.309 -9.735 1.00 33.25 258 GLU A N 1
ATOM 2057 C CA . GLU A 1 258 ? -4.621 10.059 -10.785 1.00 33.25 258 GLU A CA 1
ATOM 2058 C C . GLU A 1 258 ? -5.294 9.732 -12.126 1.00 33.25 258 GLU A C 1
ATOM 2060 O O . GLU A 1 258 ? -5.325 8.580 -12.564 1.00 33.25 258 GLU A O 1
ATOM 2065 N N . GLN A 1 259 ? -5.923 10.730 -12.759 1.00 24.45 259 GLN A N 1
ATOM 2066 C CA . GLN A 1 259 ? -6.437 10.569 -14.119 1.00 24.45 259 GLN A CA 1
ATOM 2067 C C . GLN A 1 259 ? -5.249 10.486 -15.076 1.00 24.45 259 GLN A C 1
ATOM 2069 O O . GLN A 1 259 ? -4.429 11.400 -15.126 1.00 24.45 259 GLN A O 1
ATOM 2074 N N . GLN A 1 260 ? -5.178 9.420 -15.874 1.00 30.64 260 GLN A N 1
ATOM 2075 C CA . GLN A 1 260 ? -4.277 9.393 -17.021 1.00 30.64 260 GLN A CA 1
ATOM 2076 C C . GLN A 1 260 ? -4.621 10.577 -17.932 1.00 30.64 260 GLN A C 1
ATOM 2078 O O . GLN A 1 260 ? -5.756 10.702 -18.400 1.00 30.64 260 GLN A O 1
ATOM 2083 N N . GLY A 1 261 ? -3.641 11.461 -18.131 1.00 28.27 261 GLY A N 1
ATOM 2084 C CA . GLY A 1 261 ? -3.763 12.644 -18.971 1.00 28.27 261 GLY A CA 1
ATOM 2085 C C . GLY A 1 261 ? -4.335 12.308 -20.348 1.00 28.27 261 GLY A C 1
ATOM 2086 O O . GLY A 1 261 ? -4.036 11.276 -20.951 1.00 28.27 261 GLY A O 1
ATOM 2087 N N . THR A 1 262 ? -5.190 13.199 -20.833 1.00 26.91 262 THR A N 1
ATOM 2088 C CA . THR A 1 262 ? -5.774 13.167 -22.171 1.00 26.91 262 THR A CA 1
ATOM 2089 C C . THR A 1 262 ? -4.697 12.941 -23.237 1.00 26.91 262 THR A C 1
ATOM 2091 O O . THR A 1 262 ? -3.661 13.604 -23.256 1.00 26.91 262 THR A O 1
ATOM 2094 N N . ARG A 1 263 ? -4.944 11.997 -24.158 1.00 27.80 263 ARG A N 1
ATOM 2095 C CA . ARG A 1 263 ? -4.131 11.822 -25.370 1.00 27.80 263 ARG A CA 1
ATOM 2096 C C . ARG A 1 263 ? -4.064 13.154 -26.121 1.00 27.80 263 ARG A C 1
ATOM 2098 O O . ARG A 1 263 ? -5.071 13.588 -26.674 1.00 27.80 263 ARG A O 1
ATOM 2105 N N . VAL A 1 264 ? -2.888 13.772 -26.167 1.00 33.69 264 VAL A N 1
ATOM 2106 C CA . VAL A 1 264 ? -2.610 14.882 -27.085 1.00 33.69 264 VAL A CA 1
ATOM 2107 C C . VAL A 1 264 ? -2.482 14.302 -28.498 1.00 33.69 264 VAL A C 1
ATOM 2109 O O . VAL A 1 264 ? -1.728 13.351 -28.714 1.00 33.69 264 VAL A O 1
ATOM 2112 N N . ASP A 1 265 ? -3.256 14.838 -29.444 1.00 32.28 265 ASP A N 1
ATOM 2113 C CA . ASP A 1 265 ? -3.259 14.429 -30.853 1.00 32.28 265 ASP A CA 1
ATOM 2114 C C . ASP A 1 265 ? -1.874 14.699 -31.490 1.00 32.28 265 ASP A C 1
ATOM 2116 O O . ASP A 1 265 ? -1.394 15.836 -31.466 1.00 32.28 265 ASP A O 1
ATOM 2120 N N . PRO A 1 266 ? -1.213 13.698 -32.106 1.00 34.16 266 PRO A N 1
ATOM 2121 C CA . PRO A 1 266 ? 0.061 13.879 -32.807 1.00 34.16 266 PRO A CA 1
ATOM 2122 C C . PRO A 1 266 ? 0.037 14.905 -33.956 1.00 34.16 266 PRO A C 1
ATOM 2124 O O . PRO A 1 266 ? 1.097 15.264 -34.472 1.00 34.16 266 PRO A O 1
ATOM 2127 N N . ARG A 1 267 ? -1.139 15.371 -34.391 1.00 35.09 267 ARG A N 1
ATOM 2128 C CA . ARG A 1 267 ? -1.301 16.302 -35.520 1.00 35.09 267 ARG A CA 1
ATOM 2129 C C . ARG A 1 267 ? -1.029 17.769 -35.184 1.00 35.09 267 ARG A C 1
ATOM 2131 O O . ARG A 1 267 ? -0.875 18.562 -36.108 1.00 35.09 267 ARG A O 1
ATOM 2138 N N . GLU A 1 268 ? -0.877 18.137 -33.913 1.00 37.22 268 GLU A N 1
ATOM 2139 C CA . GLU A 1 268 ? -0.574 19.528 -33.528 1.00 37.22 268 GLU A CA 1
ATOM 2140 C C . GLU A 1 268 ? 0.920 19.906 -33.639 1.00 37.22 268 GLU A C 1
ATOM 2142 O O . GLU A 1 268 ? 1.294 21.050 -33.393 1.00 37.22 268 GLU A O 1
ATOM 2147 N N . ARG A 1 269 ? 1.802 18.991 -34.078 1.00 37.34 269 ARG A N 1
ATOM 2148 C CA . ARG A 1 269 ? 3.251 19.259 -34.241 1.00 37.34 269 ARG A CA 1
ATOM 2149 C C . ARG A 1 269 ? 3.688 19.838 -35.592 1.00 37.34 269 ARG A C 1
ATOM 2151 O O . ARG A 1 269 ? 4.887 19.990 -35.814 1.00 37.34 269 ARG A O 1
ATOM 2158 N N . ALA A 1 270 ? 2.771 20.185 -36.490 1.00 36.03 270 ALA A N 1
ATOM 2159 C CA . ALA A 1 270 ? 3.119 20.711 -37.812 1.00 36.03 270 ALA A CA 1
ATOM 2160 C C . ALA A 1 270 ? 2.727 22.188 -37.980 1.00 36.03 270 ALA A C 1
ATOM 2162 O O . ALA A 1 270 ? 1.832 22.515 -38.752 1.00 36.03 270 ALA A O 1
ATOM 2163 N N . ALA A 1 271 ? 3.429 23.090 -37.288 1.00 31.28 271 ALA A N 1
ATOM 2164 C CA . ALA A 1 271 ? 3.489 24.497 -37.682 1.00 31.28 271 ALA A CA 1
ATOM 2165 C C . ALA A 1 271 ? 4.824 25.140 -37.265 1.00 31.28 271 ALA A C 1
ATOM 2167 O O . ALA A 1 271 ? 5.067 25.488 -36.114 1.00 31.28 271 ALA A O 1
ATOM 2168 N N . SER A 1 272 ? 5.713 25.296 -38.236 1.00 35.75 272 SER A N 1
ATOM 2169 C CA . SER A 1 272 ? 6.823 26.258 -38.284 1.00 35.75 272 SER A CA 1
ATOM 2170 C C . SER A 1 272 ? 7.063 26.521 -39.780 1.00 35.75 272 SER A C 1
ATOM 2172 O O . SER A 1 272 ? 6.851 25.580 -40.550 1.00 35.75 272 SER A O 1
ATOM 2174 N N . PRO A 1 273 ? 7.478 27.722 -40.242 1.00 40.00 273 PRO A N 1
ATOM 2175 C CA . PRO A 1 273 ? 8.464 28.576 -39.572 1.00 40.00 273 PRO A CA 1
ATOM 2176 C C . PRO A 1 273 ? 8.184 30.097 -39.619 1.00 40.00 273 PRO A C 1
ATOM 2178 O O . PRO A 1 273 ? 7.502 30.609 -40.503 1.00 40.00 273 PRO A O 1
ATOM 2181 N N . GLY A 1 274 ? 8.797 30.842 -38.697 1.00 27.09 274 GLY A N 1
ATOM 2182 C CA . GLY A 1 274 ? 8.867 32.304 -38.732 1.00 27.09 274 GLY A CA 1
ATOM 2183 C C . GLY A 1 274 ? 10.221 32.782 -38.217 1.00 27.09 274 GLY A C 1
ATOM 2184 O O . GLY A 1 274 ? 10.522 32.647 -37.038 1.00 27.09 274 GLY A O 1
ATOM 2185 N N . SER A 1 275 ? 11.032 33.285 -39.140 1.00 32.59 275 SER A N 1
ATOM 2186 C CA . SER A 1 275 ? 12.352 33.896 -38.973 1.00 32.59 275 SER A CA 1
ATOM 2187 C C . SER A 1 275 ? 12.395 35.033 -37.952 1.00 32.59 275 SER A C 1
ATOM 2189 O O . SER A 1 275 ? 11.537 35.912 -38.009 1.00 32.59 275 SER A O 1
ATOM 2191 N N . LEU A 1 276 ? 13.479 35.123 -37.177 1.00 33.0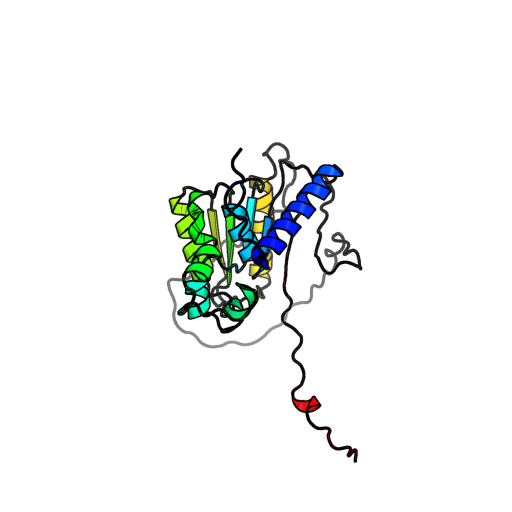3 276 LEU A N 1
ATOM 2192 C CA . LEU A 1 276 ? 14.008 36.410 -36.728 1.00 33.03 276 LEU A CA 1
ATOM 2193 C C . LEU A 1 276 ? 15.534 36.431 -36.876 1.00 33.03 276 LEU A C 1
ATOM 2195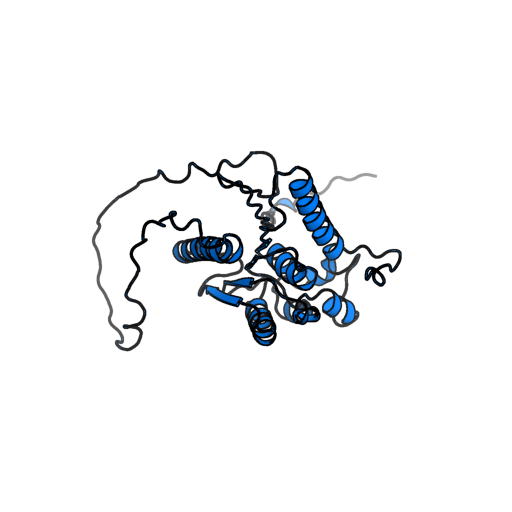 O O . LEU A 1 276 ? 16.236 35.537 -36.404 1.00 33.03 276 LEU A O 1
ATOM 2199 N N . SER A 1 277 ? 15.962 37.451 -37.619 1.00 38.28 277 SER A N 1
ATOM 2200 C CA . SER A 1 277 ? 17.286 38.072 -37.669 1.00 38.28 277 SER A CA 1
ATOM 2201 C C . SER A 1 277 ? 17.786 38.514 -36.302 1.00 38.28 277 SER A C 1
ATOM 2203 O O . SER A 1 277 ? 16.922 38.998 -35.534 1.00 38.28 277 SER A O 1
#

Mean predicted aligned error: 15.38 Å

Foldseek 3Di:
DPPPDPDDDPWPAPLNVVLVVVVVVLVVCVVVVQADQQQAAEEEAECSLQNQLQNQLVDPSHQAYERHLYAQAQVVQCVQAPVNQPCLVRLGVHGHDCVRCVVSRLVSGSLVRLLRGQHAYEYEYECAARHRHCVRQVSSQVSNVVNVHNYHYYYHYPDYSDDDDPVSVVVVVVVVVVRSCVRRPDCPPPPPDDPPPDDPPDDPPPPDDDDDDDDDDDDDDDDDDDDDDPPPFDDPPDDPWDFTDDDDGHYTYGYDDDDDDDDDDPVVPPDDDDDDD

Sequence (277 aa):
MCMAGLRAPGRTIGIIIDFQDILSGVDYLVGQGMVDGDRVGIMGWSYGGFMTAWAVTQTTRFKAAVMGAGICDFHSFHAQTNIPDWDMRYLSNGVVSPAEHPEIYRERSAITYVNRVKTSTLIVHGERDDCVPVNQAYAFYRALGEQNVPTELVVYPREGHGLNEREHIGDYQDRLLRWFEKYLYESSLHSWQIPTLVPSQTWLENACCDQYDEQREAGHCGQQRPGELVQQLQRDKGDEAGIYRASTPKLLLFHAWEQQGTRVDPRERAASPGSLS

Radius of gyration: 22.85 Å; Cα contacts (8 Å, |Δi|>4): 369; chains: 1; bounding box: 60×69×63 Å

Nearest PDB structures (foldseek):
  6ikg-assembly1_A  TM=9.162E-01  e=2.748E-14  Deinococcus radiodurans R1 = ATCC 13939 = DSM 20539
  6ikg-assembly1_C  TM=8.959E-01  e=2.420E-14  Deinococcus radiodurans R1 = ATCC 13939 = DSM 20539
  5yzo-assembly1_A  TM=9.089E-01  e=1.042E-13  Deinococcus radiodurans R1 = ATCC 13939 = DSM 20539
  5yzm-assembly1_A  TM=8.958E-01  e=4.865E-14  Deinococcus radiodurans R1 = ATCC 13939 = DSM 20539
  6igr-assembly1_D  TM=9.049E-01  e=1.343E-13  Deinococcus radiodurans R1 = ATCC 13939 = DSM 20539

pLDDT: mean 71.71, std 30.79, range [22.11, 98.88]

Secondary structure (DSSP, 8-state):
----S---TT---HHHHHHHHHHHHHHHHHHTTSS-TTS-EEEEETHHHHHHHHHHHH-S--SEEEEES--S-HHHHHTT-S-TTHHHHHSSSS---TTT-HHHHHHH-GGGGGGG--SEEEEEEETT-SSS-THHHHHHHHHHHHTT--EEEEEETT--SS--SHHHHHHHHHHHHHHHHHHHS-GGGTT-----------SSSSSS-----------------------S----TT-SS--BPPSSS---B-----PPPP---GGGG--------

Solvent-accessible surface area (backbone atoms only — not comparable to full-atom values): 17072 Å² total; per-residue (Å²): 144,88,89,83,87,89,78,69,93,91,69,91,35,60,72,60,51,55,52,48,50,52,51,49,52,52,51,49,37,32,72,71,67,60,30,49,71,87,40,30,46,40,32,14,35,38,72,22,3,22,50,31,43,35,45,34,32,75,45,75,65,38,44,24,35,34,27,24,37,25,55,25,43,50,63,66,42,62,77,60,28,77,57,82,56,55,62,28,50,51,77,38,101,46,83,48,53,61,90,81,40,48,64,58,37,49,74,70,14,24,60,76,36,40,91,60,43,70,39,31,34,40,34,38,34,22,60,58,9,50,62,47,40,42,64,29,53,56,53,48,53,51,53,36,51,78,60,71,30,60,67,50,79,45,69,40,75,93,20,28,73,58,80,76,55,66,67,59,47,50,52,49,53,52,49,52,51,52,50,45,44,68,48,56,42,74,83,86,68,83,79,76,76,73,79,79,71,76,75,82,85,80,78,88,78,69,91,70,78,80,78,91,84,81,89,86,84,87,82,91,86,79,93,79,86,81,88,87,86,88,82,86,76,85,75,74,90,82,61,97,62,58,74,57,80,64,96,76,82,37,57,57,50,54,48,44,74,84,78,82,75,78,85,77,69,83,77,77,76,80,82,83,90,83,88,81,135